Protein AF-A0A7S1RGP0-F1 (afdb_monomer)

Nearest PDB structures (foldseek):
  8abt-assembly2_B  TM=5.634E-01  e=1.293E+00  Novosphingobium aromaticivorans DSM 12444
  8abu-assembly1_A  TM=4.320E-01  e=1.100E+00  Novosphingobium aromaticivorans DSM 12444
  8abu-assembly1_B  TM=4.416E-01  e=1.365E+00  Novosphingobium aromaticivorans DSM 12444
  8abu-assembly1_C  TM=4.425E-01  e=1.694E+00  Novosphingobium aromaticivorans DSM 12444

Mean predicted aligned error: 9.87 Å

pLDDT: mean 79.31, std 18.99, range [28.81, 98.25]

InterPro domains:
  IPR049213 Domain of unknown function DUF6816 [PF20670] (16-195)

Structure (mmCIF, N/CA/C/O backbone):
data_AF-A0A7S1RGP0-F1
#
_entry.id   AF-A0A7S1RGP0-F1
#
loop_
_atom_site.group_PDB
_atom_site.id
_atom_site.type_symbol
_atom_site.label_atom_id
_atom_site.label_alt_id
_atom_site.label_comp_id
_atom_site.label_asym_id
_atom_site.label_entity_id
_atom_site.label_seq_id
_atom_site.pdbx_PDB_ins_code
_atom_site.Cartn_x
_atom_site.Cartn_y
_atom_site.Cartn_z
_atom_site.occupancy
_atom_site.B_iso_or_equiv
_atom_site.auth_seq_id
_atom_site.auth_comp_id
_atom_site.auth_asym_id
_atom_site.auth_atom_id
_atom_site.pdbx_PDB_model_num
ATOM 1 N N . ALA A 1 1 ? 10.368 -20.531 -18.593 1.00 49.81 1 ALA A N 1
ATOM 2 C CA . ALA A 1 1 ? 9.217 -20.336 -17.699 1.00 49.81 1 ALA A CA 1
ATOM 3 C C . ALA A 1 1 ? 8.478 -19.099 -18.173 1.00 49.81 1 ALA A C 1
ATOM 5 O O . ALA A 1 1 ? 9.141 -18.120 -18.509 1.00 49.81 1 ALA A O 1
ATOM 6 N N . SER A 1 2 ? 7.154 -19.159 -18.277 1.00 54.78 2 SER A N 1
ATOM 7 C CA . SER A 1 2 ? 6.337 -17.975 -18.566 1.00 54.78 2 SER A CA 1
ATOM 8 C C . SER A 1 2 ? 6.431 -16.969 -17.414 1.00 54.78 2 SER A C 1
ATOM 10 O O . SER A 1 2 ? 6.719 -17.346 -16.276 1.00 54.78 2 SER A O 1
ATOM 12 N N . VAL A 1 3 ? 6.140 -15.693 -17.678 1.00 51.56 3 VAL A N 1
ATOM 13 C CA . VAL A 1 3 ? 6.055 -14.653 -16.633 1.00 51.56 3 VAL A CA 1
ATOM 14 C C . VAL A 1 3 ? 5.146 -15.113 -15.489 1.00 51.56 3 VAL A C 1
ATOM 16 O O . 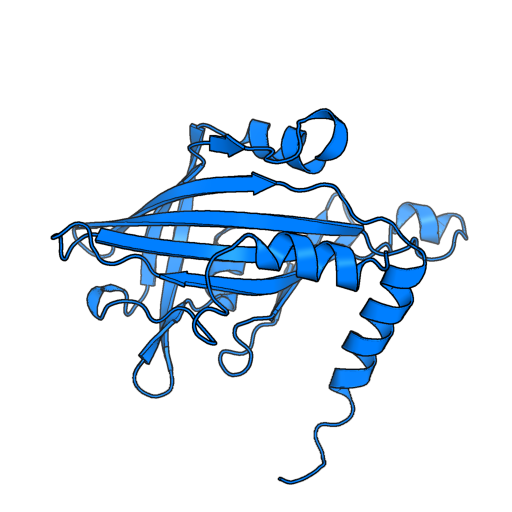VAL A 1 3 ? 5.524 -15.011 -14.323 1.00 51.56 3 VAL A O 1
ATOM 19 N N . ARG A 1 4 ? 4.000 -15.725 -15.818 1.00 52.19 4 ARG A N 1
ATOM 20 C CA . ARG A 1 4 ? 3.048 -16.285 -14.850 1.00 52.19 4 ARG A CA 1
ATOM 21 C C . ARG A 1 4 ? 3.659 -17.377 -13.974 1.00 52.19 4 ARG A C 1
ATOM 23 O O . ARG A 1 4 ? 3.405 -17.372 -12.775 1.00 52.19 4 ARG A O 1
ATOM 30 N N . GLU A 1 5 ? 4.441 -18.288 -14.547 1.00 56.91 5 GLU A N 1
ATOM 31 C CA . GLU A 1 5 ? 5.137 -19.337 -13.790 1.00 56.91 5 GLU A CA 1
ATOM 32 C C . GLU A 1 5 ? 6.178 -18.730 -12.853 1.00 56.91 5 GLU A C 1
ATOM 34 O O . GLU A 1 5 ? 6.170 -19.033 -11.670 1.00 56.91 5 GLU A O 1
ATOM 39 N N . THR A 1 6 ? 6.990 -17.780 -13.325 1.00 59.25 6 THR A N 1
ATOM 40 C CA . THR A 1 6 ? 7.969 -17.091 -12.469 1.00 59.25 6 THR A CA 1
ATOM 41 C C . THR A 1 6 ? 7.295 -16.339 -11.321 1.00 59.25 6 THR A C 1
ATOM 43 O O . THR A 1 6 ? 7.769 -16.381 -10.190 1.00 59.25 6 THR A O 1
ATOM 46 N N . ILE A 1 7 ? 6.162 -15.684 -11.578 1.00 57.06 7 ILE A N 1
ATOM 47 C CA . ILE A 1 7 ? 5.373 -15.008 -10.542 1.00 57.06 7 ILE A CA 1
ATOM 48 C C . ILE A 1 7 ? 4.785 -16.017 -9.560 1.00 57.06 7 ILE A C 1
ATOM 50 O O . ILE A 1 7 ? 4.851 -15.790 -8.355 1.00 57.06 7 ILE A O 1
ATOM 54 N N . ALA A 1 8 ? 4.197 -17.106 -10.055 1.00 61.97 8 ALA A N 1
ATOM 55 C CA . ALA A 1 8 ? 3.622 -18.148 -9.216 1.00 61.97 8 ALA A CA 1
ATOM 56 C C . ALA A 1 8 ? 4.696 -18.802 -8.340 1.00 61.97 8 ALA A C 1
ATOM 58 O O . ALA A 1 8 ? 4.450 -19.000 -7.154 1.00 61.97 8 ALA A O 1
ATOM 59 N N . ASP A 1 9 ? 5.891 -19.038 -8.881 1.00 64.06 9 ASP A N 1
ATOM 60 C CA . ASP A 1 9 ? 7.042 -19.586 -8.167 1.00 64.06 9 ASP A CA 1
ATOM 61 C C . ASP A 1 9 ? 7.554 -18.609 -7.098 1.00 64.06 9 ASP A C 1
ATOM 63 O O . ASP A 1 9 ? 7.718 -18.995 -5.939 1.00 64.06 9 ASP A O 1
ATOM 67 N N . LEU A 1 10 ? 7.721 -17.323 -7.427 1.00 61.34 10 LEU A N 1
ATOM 68 C CA . LEU A 1 10 ? 8.103 -16.287 -6.455 1.00 61.34 10 LEU A CA 1
ATOM 69 C C . LEU A 1 10 ? 7.064 -16.140 -5.344 1.00 61.34 10 LEU A C 1
ATOM 71 O O . LEU A 1 10 ? 7.401 -16.084 -4.161 1.00 61.34 10 LEU A O 1
ATOM 75 N N . ALA A 1 11 ? 5.788 -16.128 -5.720 1.00 58.69 11 ALA A N 1
ATOM 76 C CA . ALA A 1 11 ? 4.693 -16.088 -4.775 1.00 58.69 11 ALA A CA 1
ATOM 77 C C . ALA A 1 11 ? 4.668 -17.371 -3.930 1.00 58.69 11 ALA A C 1
ATOM 79 O O . ALA A 1 11 ? 4.387 -17.292 -2.738 1.00 58.69 11 ALA A O 1
ATOM 80 N N . SER A 1 12 ? 4.981 -18.548 -4.485 1.00 58.78 12 SER A N 1
ATOM 81 C CA . SER A 1 12 ? 4.969 -19.839 -3.776 1.00 58.78 12 SER A CA 1
ATOM 82 C C . SER A 1 12 ? 5.917 -19.873 -2.573 1.00 58.78 12 SER A C 1
ATOM 84 O O . SER A 1 12 ? 5.593 -20.511 -1.573 1.00 58.78 12 SER A O 1
ATOM 86 N N . ALA A 1 13 ? 7.012 -19.104 -2.621 1.00 58.28 13 ALA A N 1
ATOM 87 C CA . ALA A 1 13 ? 7.951 -18.944 -1.512 1.00 58.28 13 ALA A CA 1
ATOM 88 C C . ALA A 1 13 ? 7.360 -18.179 -0.309 1.00 58.28 13 ALA A C 1
ATOM 90 O O . ALA A 1 13 ? 7.930 -18.205 0.782 1.00 58.28 13 ALA A O 1
ATOM 91 N N . ILE A 1 14 ? 6.214 -17.511 -0.478 1.00 55.31 14 ILE A N 1
ATOM 92 C CA . ILE A 1 14 ? 5.471 -16.855 0.602 1.00 55.31 14 ILE A CA 1
ATOM 93 C C . ILE A 1 14 ? 4.476 -17.869 1.184 1.00 55.31 14 ILE A C 1
ATOM 95 O O . ILE A 1 14 ? 3.592 -18.327 0.446 1.00 55.31 14 ILE A O 1
ATOM 99 N N . PRO A 1 15 ? 4.585 -18.220 2.482 1.00 51.09 15 PRO A N 1
ATOM 100 C CA . PRO A 1 15 ? 3.714 -19.210 3.108 1.00 51.09 15 PRO A CA 1
ATOM 101 C C . PRO A 1 15 ? 2.226 -18.857 2.969 1.00 51.09 15 PRO A C 1
ATOM 103 O O . PRO A 1 15 ? 1.799 -17.771 3.356 1.00 51.09 15 PRO A O 1
ATOM 106 N N . GLY A 1 16 ? 1.435 -19.808 2.461 1.00 48.00 16 GLY A N 1
ATOM 107 C CA . GLY A 1 16 ? -0.023 -19.709 2.338 1.00 48.00 16 GLY A CA 1
ATOM 108 C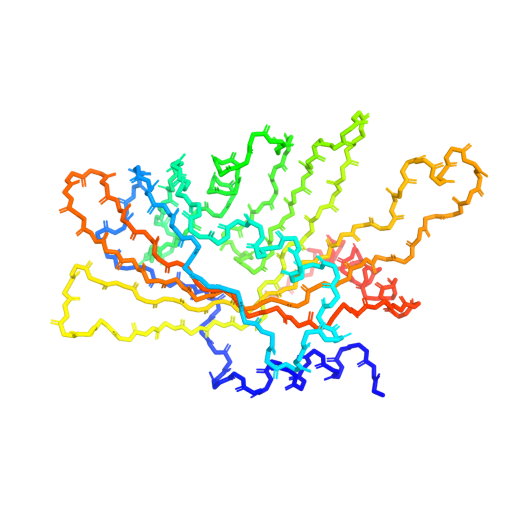 C . GLY A 1 16 ? -0.533 -18.993 1.076 1.00 48.00 16 GLY A C 1
ATOM 109 O O . GLY A 1 16 ? 0.210 -18.336 0.345 1.00 48.00 16 GLY A O 1
ATOM 110 N N . TYR A 1 17 ? -1.835 -19.149 0.815 1.00 54.66 17 TYR A N 1
ATOM 111 C CA . TYR A 1 17 ? -2.583 -18.363 -0.182 1.00 54.66 17 TYR A CA 1
ATOM 112 C C . TYR A 1 17 ? -3.144 -17.055 0.400 1.00 54.66 17 TYR A C 1
ATOM 114 O O . TYR A 1 17 ? -3.652 -16.226 -0.347 1.00 54.66 17 TYR A O 1
ATOM 122 N N . GLY A 1 18 ? -3.001 -16.846 1.714 1.00 61.31 18 GLY A N 1
ATOM 123 C CA . GLY A 1 18 ? -3.539 -15.681 2.410 1.00 61.31 18 GLY A CA 1
ATOM 124 C C . GLY A 1 18 ? -5.070 -15.594 2.380 1.00 61.31 18 GLY A C 1
ATOM 125 O O . GLY A 1 18 ? -5.735 -16.353 1.676 1.00 61.31 18 GLY A O 1
ATOM 126 N N . PRO A 1 19 ? -5.666 -14.686 3.162 1.00 70.19 19 PRO A N 1
ATOM 127 C CA . PRO A 1 19 ? -7.067 -14.313 2.989 1.00 70.19 19 PRO A CA 1
ATOM 128 C C . PRO A 1 19 ? -7.284 -13.530 1.678 1.00 70.19 19 PRO A C 1
ATOM 130 O O . PRO A 1 19 ? -6.352 -12.931 1.133 1.00 70.19 19 PRO A O 1
ATOM 133 N N . SER A 1 20 ? -8.533 -13.490 1.196 1.00 82.38 20 SER A N 1
ATOM 134 C CA . SER A 1 20 ? -8.925 -12.717 0.003 1.00 82.38 20 SER A CA 1
ATOM 135 C C . SER A 1 20 ? -8.716 -11.207 0.166 1.00 82.38 20 SER A C 1
ATOM 137 O O . SER A 1 20 ? -8.541 -10.511 -0.829 1.00 82.38 20 SER A O 1
ATOM 139 N N . ASP A 1 21 ? -8.701 -10.716 1.409 1.00 89.88 21 ASP A N 1
ATOM 140 C CA . ASP A 1 21 ? -8.334 -9.352 1.788 1.00 89.88 21 ASP A CA 1
ATOM 141 C C . ASP A 1 21 ? -7.692 -9.319 3.188 1.00 89.88 21 ASP A C 1
ATOM 143 O O . ASP A 1 21 ? -7.759 -10.289 3.946 1.00 89.88 21 ASP A O 1
ATOM 147 N N . VAL A 1 22 ? -7.081 -8.194 3.547 1.00 91.25 22 VAL A N 1
ATOM 148 C CA . VAL A 1 22 ? -6.625 -7.879 4.898 1.00 91.25 22 VAL A CA 1
ATOM 149 C C . VAL A 1 22 ? -7.812 -7.376 5.713 1.00 91.25 22 VAL A C 1
ATOM 151 O O . VAL A 1 22 ? -8.402 -6.344 5.401 1.00 91.25 22 VAL A O 1
ATOM 154 N N . PHE A 1 23 ? -8.132 -8.087 6.792 1.00 92.94 23 PHE A N 1
ATOM 155 C CA . PHE A 1 23 ? -9.115 -7.632 7.770 1.00 92.94 23 PHE A CA 1
ATOM 156 C C . PHE A 1 23 ? -8.399 -6.997 8.955 1.00 92.94 23 PHE A C 1
ATOM 158 O O . PHE A 1 23 ? -7.622 -7.660 9.648 1.00 92.94 23 PHE A O 1
ATOM 165 N N . TYR A 1 24 ? -8.656 -5.712 9.163 1.00 93.44 24 TYR A N 1
ATOM 166 C CA . TYR A 1 24 ? -8.021 -4.911 10.197 1.00 93.44 24 TYR A CA 1
ATOM 167 C C . TYR A 1 24 ? -8.807 -4.993 11.519 1.00 93.44 24 TYR A C 1
ATOM 169 O O . TYR A 1 24 ? -10.020 -5.223 11.506 1.00 93.44 24 TYR A O 1
ATOM 177 N N . PRO A 1 25 ? -8.134 -4.821 12.672 1.00 92.69 25 PRO A N 1
ATOM 178 C CA . PRO A 1 25 ? -8.782 -4.682 13.973 1.00 92.69 25 PRO A CA 1
ATOM 179 C C . PRO A 1 25 ? -9.800 -3.538 14.035 1.00 92.69 25 PRO A C 1
ATOM 181 O O . PRO A 1 25 ? -9.686 -2.563 13.296 1.00 92.69 25 PRO A O 1
ATOM 184 N N . GLU A 1 26 ? -10.728 -3.616 14.995 1.00 93.38 26 GLU A N 1
ATOM 185 C CA . GLU A 1 26 ? -11.788 -2.613 15.198 1.00 93.38 26 GLU A CA 1
ATOM 186 C C . GLU A 1 26 ? -11.264 -1.183 15.306 1.00 93.38 26 GLU A C 1
ATOM 188 O O . GLU A 1 26 ? -11.809 -0.255 14.712 1.00 93.38 26 GLU A O 1
ATOM 193 N N . TRP A 1 27 ? -10.140 -1.024 16.001 1.00 92.25 27 TRP A N 1
ATOM 194 C CA . TRP A 1 27 ? -9.535 0.277 16.219 1.00 92.25 27 TRP A CA 1
ATOM 195 C C . TRP A 1 27 ? -9.030 0.945 14.943 1.00 92.25 27 TRP A C 1
ATOM 197 O O . TRP A 1 27 ? -8.756 2.127 15.004 1.00 92.25 27 TRP A O 1
ATOM 207 N N . PHE A 1 28 ? -8.907 0.260 13.802 1.00 95.81 28 PHE A N 1
ATOM 208 C CA . PHE A 1 28 ? -8.559 0.929 12.545 1.00 95.81 28 PHE A CA 1
ATOM 209 C C . PHE A 1 28 ? -9.724 1.701 11.930 1.00 95.81 28 PHE A C 1
ATOM 211 O O . PHE A 1 28 ? -9.474 2.555 11.085 1.00 95.81 28 PHE A O 1
ATOM 218 N N . LEU A 1 29 ? -10.977 1.426 12.305 1.00 97.12 29 LEU A N 1
ATOM 219 C CA . LEU A 1 29 ? -12.138 2.040 11.660 1.00 97.12 29 LEU A CA 1
ATOM 220 C C . LEU A 1 29 ? -12.057 3.577 11.694 1.00 97.12 29 LEU A C 1
ATOM 222 O O . LEU A 1 29 ? -11.859 4.178 12.748 1.00 97.12 29 LEU A O 1
ATOM 226 N N . GLY A 1 30 ? -12.242 4.211 10.535 1.00 97.38 30 GLY A N 1
ATOM 227 C CA . GLY A 1 30 ? -12.209 5.665 10.382 1.00 97.38 30 GLY A CA 1
ATOM 228 C C . GLY A 1 30 ? -10.989 6.176 9.616 1.00 97.38 30 GLY A C 1
ATOM 229 O O . GLY A 1 30 ? -10.330 5.438 8.884 1.00 97.38 30 GLY A O 1
ATOM 230 N N . THR A 1 31 ? -10.724 7.476 9.752 1.00 98.12 31 THR A N 1
ATOM 231 C CA . THR A 1 31 ? -9.618 8.169 9.078 1.00 98.12 31 THR A CA 1
ATOM 232 C C . THR A 1 31 ? -8.539 8.541 10.087 1.00 98.12 31 THR A C 1
ATOM 234 O O . THR A 1 31 ? -8.834 9.092 11.145 1.00 98.12 31 THR A O 1
ATOM 237 N N . TRP A 1 32 ? -7.293 8.280 9.716 1.00 97.69 32 TRP A N 1
ATOM 238 C CA . TRP A 1 32 ? -6.109 8.378 10.550 1.00 97.69 32 TRP A CA 1
ATOM 239 C C . TRP A 1 32 ? -5.061 9.276 9.913 1.00 97.69 32 TRP A C 1
ATOM 241 O O . TRP A 1 32 ? -4.814 9.205 8.710 1.00 97.69 32 TRP A O 1
ATOM 251 N N . GLU A 1 33 ? -4.384 10.061 10.738 1.00 97.44 33 GLU A N 1
ATOM 252 C CA . GLU A 1 33 ? -3.111 10.686 10.412 1.00 97.44 33 GLU A CA 1
ATOM 253 C C . GLU A 1 33 ? -2.012 9.623 10.522 1.00 97.44 33 GLU A C 1
ATOM 255 O O . GLU A 1 33 ? -1.567 9.256 11.615 1.00 97.44 33 GLU A O 1
ATOM 260 N N . ALA A 1 34 ? -1.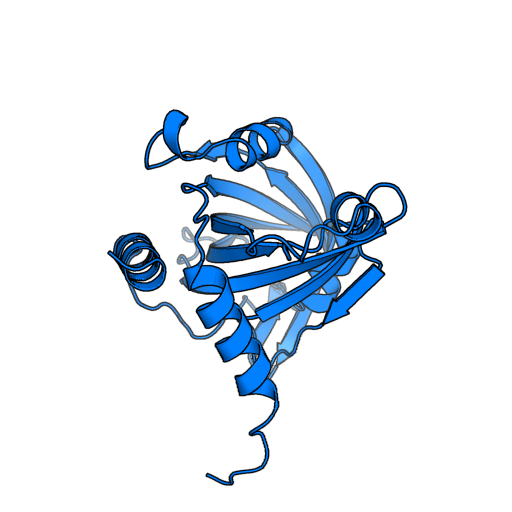587 9.092 9.379 1.00 97.19 34 ALA A N 1
ATOM 261 C CA . ALA A 1 34 ? -0.542 8.088 9.314 1.00 97.19 34 ALA A CA 1
ATOM 262 C C . ALA A 1 34 ? 0.833 8.750 9.207 1.00 97.19 34 ALA A C 1
ATOM 264 O O . ALA A 1 34 ? 1.059 9.632 8.379 1.00 97.19 34 ALA A O 1
ATOM 265 N N . THR A 1 35 ? 1.772 8.287 10.029 1.00 97.38 35 THR A N 1
ATOM 266 C CA . THR A 1 35 ? 3.208 8.526 9.841 1.00 97.38 35 THR A CA 1
ATOM 267 C C . THR A 1 35 ? 3.848 7.219 9.389 1.00 97.38 35 THR A C 1
ATOM 269 O O . THR A 1 35 ? 3.828 6.247 10.142 1.00 97.38 35 THR A O 1
ATOM 272 N N . SER A 1 36 ? 4.385 7.180 8.171 1.00 96.56 36 SER A N 1
ATOM 273 C CA . SER A 1 36 ? 4.946 5.974 7.558 1.00 96.56 36 SER A CA 1
ATOM 274 C C . SER A 1 36 ? 6.436 6.138 7.304 1.00 96.56 36 SER A C 1
ATOM 276 O O . SER A 1 36 ? 6.844 7.117 6.689 1.00 96.56 36 SER A O 1
ATOM 278 N N . GLU A 1 37 ? 7.238 5.174 7.735 1.00 97.12 37 GLU A N 1
ATOM 279 C CA . GLU A 1 37 ? 8.678 5.139 7.485 1.00 97.12 37 GLU A CA 1
ATOM 280 C C . GLU A 1 37 ? 9.037 3.907 6.656 1.00 97.12 37 GLU A C 1
ATOM 282 O O . GLU A 1 37 ? 8.711 2.777 7.033 1.00 97.12 37 GLU A O 1
ATOM 287 N N . LEU A 1 38 ? 9.755 4.108 5.549 1.00 96.94 38 LEU A N 1
ATOM 288 C CA . LEU A 1 38 ? 10.395 3.008 4.833 1.00 96.94 38 LEU A CA 1
ATOM 289 C C . LEU A 1 38 ? 11.721 2.666 5.520 1.00 96.94 38 LEU A C 1
ATOM 291 O O . LEU A 1 38 ? 12.736 3.321 5.305 1.00 96.94 38 LEU A O 1
ATOM 295 N N . SER A 1 39 ? 11.715 1.617 6.334 1.00 96.25 39 SER A N 1
ATOM 296 C CA . SER A 1 39 ? 12.873 1.200 7.134 1.00 96.25 39 SER A CA 1
ATOM 297 C C . SER A 1 39 ? 13.958 0.492 6.326 1.00 96.25 39 SER A C 1
ATOM 299 O O . SER A 1 39 ? 15.142 0.613 6.632 1.00 96.25 39 SER A O 1
ATOM 301 N N . ALA A 1 40 ? 13.567 -0.267 5.300 1.00 95.06 40 ALA A N 1
ATOM 302 C CA . ALA A 1 40 ? 14.494 -1.058 4.506 1.00 95.06 40 ALA A CA 1
ATOM 303 C C . ALA A 1 40 ? 13.909 -1.447 3.145 1.00 95.06 40 ALA A C 1
ATOM 305 O O . ALA A 1 40 ? 12.698 -1.627 2.984 1.00 95.06 40 ALA A O 1
ATOM 306 N N . VAL A 1 41 ? 14.813 -1.633 2.185 1.00 95.94 41 VAL A N 1
ATOM 307 C CA . VAL A 1 41 ? 14.545 -2.256 0.889 1.00 95.94 41 VAL A CA 1
ATOM 308 C C . VAL A 1 41 ? 15.514 -3.419 0.731 1.00 95.94 41 VAL A C 1
ATOM 310 O O . VAL A 1 41 ? 16.730 -3.228 0.737 1.00 95.94 41 VAL A O 1
ATOM 313 N N . GLU A 1 42 ? 14.966 -4.614 0.589 1.00 93.56 42 GLU A N 1
ATOM 314 C CA . GLU A 1 42 ? 15.691 -5.859 0.385 1.00 93.56 42 GLU A CA 1
ATOM 315 C C . GLU A 1 42 ? 15.505 -6.340 -1.057 1.00 93.56 42 GLU A C 1
ATOM 317 O O . GLU A 1 42 ? 14.484 -6.088 -1.701 1.00 93.56 42 GLU A O 1
ATOM 322 N N . THR A 1 43 ? 16.501 -7.054 -1.570 1.00 91.25 43 THR A N 1
ATOM 323 C CA . THR A 1 43 ? 16.476 -7.678 -2.896 1.00 91.25 43 THR A CA 1
ATOM 324 C C . THR A 1 43 ? 16.753 -9.170 -2.719 1.00 91.25 43 THR A C 1
ATOM 326 O O . THR A 1 43 ? 17.902 -9.604 -2.795 1.00 91.25 43 THR A O 1
ATOM 329 N N . PRO A 1 44 ? 15.726 -9.999 -2.445 1.00 85.56 44 PRO A N 1
ATOM 330 C CA . PRO A 1 44 ? 15.937 -11.406 -2.083 1.00 85.56 44 PRO A CA 1
ATOM 331 C C . PRO A 1 44 ? 16.706 -12.225 -3.129 1.00 85.56 44 PRO A C 1
ATOM 333 O O . PRO A 1 44 ? 17.351 -13.212 -2.791 1.00 85.56 44 PRO A O 1
ATOM 336 N N . GLN A 1 45 ? 16.655 -11.812 -4.398 1.00 80.06 45 GLN A N 1
ATOM 337 C CA . GLN A 1 45 ? 17.370 -12.448 -5.511 1.00 80.06 45 GLN A CA 1
ATOM 338 C C . GLN A 1 45 ? 18.655 -11.704 -5.920 1.00 80.06 45 GLN A C 1
ATOM 340 O O . GLN A 1 45 ? 19.279 -12.052 -6.919 1.00 80.06 45 GLN A O 1
ATOM 345 N N . GLY A 1 46 ? 19.066 -10.694 -5.149 1.00 80.69 46 GLY A N 1
ATOM 346 C CA . GLY A 1 46 ? 20.266 -9.896 -5.376 1.00 80.69 46 GLY A CA 1
ATOM 347 C C . GLY A 1 46 ? 20.031 -8.603 -6.163 1.00 80.69 46 GLY A C 1
ATOM 348 O O . GLY A 1 46 ? 19.153 -8.498 -7.023 1.00 80.69 46 GLY A O 1
ATOM 349 N N . ASP A 1 47 ? 20.870 -7.604 -5.879 1.00 78.44 47 ASP A N 1
ATOM 350 C CA . ASP A 1 47 ? 20.766 -6.250 -6.443 1.00 78.44 47 ASP A CA 1
ATOM 351 C C . ASP A 1 47 ? 20.965 -6.196 -7.963 1.00 78.44 47 ASP A C 1
ATOM 353 O O . ASP A 1 47 ? 20.361 -5.359 -8.633 1.00 78.44 47 ASP A O 1
ATOM 357 N N . SER A 1 48 ? 21.762 -7.111 -8.526 1.00 76.81 48 SER A N 1
ATOM 358 C CA . SER A 1 48 ? 21.996 -7.186 -9.973 1.00 76.81 48 SER A CA 1
ATOM 359 C C . SER A 1 48 ? 20.732 -7.522 -10.768 1.00 76.81 48 SER A C 1
ATOM 361 O O . SER A 1 48 ? 20.644 -7.153 -11.937 1.00 76.81 48 SER A O 1
ATOM 363 N N . LEU A 1 49 ? 19.754 -8.192 -10.147 1.00 74.81 49 LEU A N 1
ATOM 364 C CA . LEU A 1 49 ? 18.518 -8.615 -10.805 1.00 74.81 49 LEU A CA 1
ATOM 365 C C . LEU A 1 49 ? 17.335 -7.682 -10.513 1.00 74.81 49 LEU A C 1
ATOM 367 O O . LEU A 1 49 ? 16.473 -7.512 -11.371 1.00 74.81 49 LEU A O 1
ATOM 371 N N . ALA A 1 50 ? 17.286 -7.042 -9.341 1.00 72.38 50 ALA A N 1
ATOM 372 C CA . ALA A 1 50 ? 16.171 -6.169 -8.956 1.00 72.38 50 ALA A CA 1
ATOM 373 C C . ALA A 1 50 ? 16.090 -4.864 -9.784 1.00 72.38 50 ALA A C 1
ATOM 375 O O . ALA A 1 50 ? 15.025 -4.256 -9.924 1.00 72.38 50 ALA A O 1
ATOM 376 N N . GLY A 1 51 ? 17.211 -4.447 -10.381 1.00 77.81 51 GLY A N 1
ATOM 377 C CA . GLY A 1 51 ? 17.267 -3.342 -11.336 1.00 77.81 51 GLY A CA 1
ATOM 378 C C . GLY A 1 51 ? 16.911 -1.973 -10.742 1.00 77.81 51 GLY A C 1
ATOM 379 O O . GLY A 1 51 ? 17.002 -1.730 -9.539 1.00 77.81 51 GLY A O 1
ATOM 380 N N . GLU A 1 52 ? 16.506 -1.043 -11.610 1.00 81.56 52 GLU A N 1
ATOM 381 C CA . GLU A 1 52 ? 16.308 0.371 -11.250 1.00 81.56 52 GLU A CA 1
ATOM 382 C C . GLU A 1 52 ? 15.201 0.601 -10.202 1.00 81.56 52 GLU A C 1
ATOM 384 O O . GLU A 1 52 ? 15.256 1.566 -9.444 1.00 81.56 52 GLU A O 1
ATOM 389 N N . ALA A 1 53 ? 14.206 -0.290 -10.126 1.00 79.25 53 ALA A N 1
ATOM 390 C CA . ALA A 1 53 ? 13.107 -0.173 -9.167 1.00 79.25 53 ALA A CA 1
ATOM 391 C C . ALA A 1 53 ? 13.614 -0.247 -7.718 1.00 79.25 53 ALA A C 1
ATOM 393 O O . ALA A 1 53 ? 13.284 0.615 -6.905 1.00 79.25 53 ALA A O 1
ATOM 394 N N . ALA A 1 54 ? 14.492 -1.210 -7.415 1.00 84.06 54 ALA A N 1
ATOM 395 C CA . ALA A 1 54 ? 15.101 -1.331 -6.093 1.00 84.06 54 ALA A CA 1
ATOM 396 C C . ALA A 1 54 ? 16.015 -0.142 -5.768 1.00 84.06 54 ALA A C 1
ATOM 398 O O . ALA A 1 54 ? 15.992 0.367 -4.648 1.00 84.06 54 ALA A O 1
ATOM 399 N N . VAL A 1 55 ? 16.785 0.344 -6.749 1.00 85.12 55 VAL A N 1
ATOM 400 C CA . VAL A 1 55 ? 17.637 1.535 -6.585 1.00 85.12 55 VAL A CA 1
ATOM 401 C C . VAL A 1 55 ? 16.794 2.767 -6.260 1.00 85.12 55 VAL A C 1
ATOM 403 O O . VAL A 1 55 ? 17.142 3.531 -5.362 1.00 85.12 55 VAL A O 1
ATOM 406 N N . ASN A 1 56 ? 15.679 2.961 -6.964 1.00 85.69 56 ASN A N 1
ATOM 407 C CA . ASN A 1 56 ? 14.787 4.089 -6.730 1.00 85.69 56 ASN A CA 1
ATOM 408 C C . ASN A 1 56 ? 14.077 3.980 -5.375 1.00 85.69 56 ASN A C 1
ATOM 410 O O . ASN A 1 56 ? 14.069 4.963 -4.641 1.00 85.69 56 ASN A O 1
ATOM 414 N N . ALA A 1 57 ? 13.587 2.798 -4.989 1.00 87.25 57 ALA A N 1
ATOM 415 C CA . ALA A 1 57 ? 12.981 2.580 -3.674 1.00 87.25 57 ALA A CA 1
ATOM 416 C C . ALA A 1 57 ? 13.969 2.844 -2.522 1.00 87.25 57 ALA A C 1
ATOM 418 O O . ALA A 1 57 ? 13.604 3.444 -1.513 1.00 87.25 57 ALA A O 1
ATOM 419 N N . ARG A 1 58 ? 15.247 2.462 -2.677 1.00 92.19 58 ARG A N 1
ATOM 420 C CA . ARG A 1 58 ? 16.294 2.702 -1.665 1.00 92.19 58 ARG A CA 1
ATOM 421 C C . ARG A 1 58 ? 16.539 4.185 -1.381 1.00 92.19 58 ARG A C 1
ATOM 423 O O . ARG A 1 58 ? 16.941 4.509 -0.269 1.00 92.19 58 ARG A O 1
ATOM 430 N N . LYS A 1 59 ? 16.273 5.085 -2.337 1.00 91.62 59 LYS A N 1
ATOM 431 C CA . LYS A 1 59 ? 16.383 6.542 -2.120 1.00 91.62 59 LYS A CA 1
ATOM 432 C C . LYS A 1 59 ? 15.397 7.052 -1.067 1.00 91.62 59 LYS A C 1
ATOM 434 O O . LYS A 1 59 ? 15.640 8.104 -0.490 1.00 91.62 59 LYS A O 1
ATOM 439 N N . SER A 1 60 ? 14.321 6.306 -0.822 1.00 91.25 60 SER A N 1
ATOM 440 C CA . SER A 1 60 ? 13.291 6.638 0.161 1.00 91.25 60 SER A CA 1
ATOM 441 C C . SER A 1 60 ? 13.503 5.965 1.519 1.00 91.25 60 SER A C 1
ATOM 443 O O . SER A 1 60 ? 12.710 6.186 2.429 1.00 91.25 60 SER A O 1
ATOM 445 N N . VAL A 1 61 ? 14.551 5.150 1.694 1.00 95.31 61 VAL A N 1
ATOM 446 C CA . VAL A 1 61 ? 14.836 4.519 2.993 1.00 95.31 61 VAL A CA 1
ATOM 447 C C . VAL A 1 61 ? 15.183 5.590 4.029 1.00 95.31 61 VAL A C 1
ATOM 449 O O . VAL A 1 61 ? 16.016 6.460 3.781 1.00 95.31 61 VAL A O 1
ATOM 452 N N . GLY A 1 62 ? 14.528 5.525 5.189 1.00 92.12 62 GLY A N 1
ATOM 453 C CA . GLY A 1 62 ? 14.621 6.516 6.262 1.00 92.12 62 GLY A CA 1
ATOM 454 C C . GLY A 1 62 ? 13.790 7.782 6.030 1.00 92.12 62 GLY A C 1
ATOM 455 O O . GLY A 1 62 ? 13.756 8.649 6.903 1.00 92.12 62 GLY A O 1
ATOM 456 N N . MET A 1 63 ? 13.103 7.914 4.887 1.00 93.06 63 MET A N 1
ATOM 457 C CA . MET A 1 63 ? 12.128 8.987 4.698 1.00 93.06 63 MET A CA 1
ATOM 458 C C . MET A 1 63 ? 10.858 8.691 5.496 1.00 93.06 63 MET A C 1
ATOM 460 O O . MET A 1 63 ? 10.358 7.564 5.511 1.00 93.06 63 MET A O 1
ATOM 464 N N . ILE A 1 64 ? 10.336 9.736 6.136 1.00 94.12 64 ILE A N 1
ATOM 465 C CA . ILE A 1 64 ? 9.088 9.698 6.893 1.00 94.12 64 ILE A CA 1
ATOM 466 C C . ILE A 1 64 ? 8.030 10.466 6.109 1.00 94.12 64 ILE A C 1
ATOM 468 O O . ILE A 1 64 ? 8.136 11.680 5.934 1.00 94.12 64 ILE A O 1
ATOM 472 N N . GLU A 1 65 ? 6.989 9.758 5.696 1.00 94.06 65 GLU A N 1
ATOM 473 C CA . GLU A 1 65 ? 5.841 10.305 4.984 1.00 94.06 65 GLU A CA 1
ATOM 474 C C . GLU A 1 65 ? 4.659 10.496 5.934 1.00 94.06 65 GLU A C 1
ATOM 476 O O . GLU A 1 65 ? 4.421 9.690 6.838 1.00 94.06 65 GLU A O 1
ATOM 481 N N . ARG A 1 66 ? 3.895 11.570 5.721 1.00 95.25 66 ARG A N 1
ATOM 482 C CA . ARG A 1 66 ? 2.685 11.880 6.494 1.00 95.25 66 ARG A CA 1
ATOM 483 C C . ARG A 1 66 ? 1.506 12.059 5.555 1.00 95.25 66 ARG A C 1
ATOM 485 O O . ARG A 1 66 ? 1.531 12.939 4.698 1.00 95.25 66 ARG A O 1
ATOM 492 N N . TYR A 1 67 ? 0.480 11.242 5.733 1.00 96.50 67 TYR A N 1
ATOM 493 C CA . TYR A 1 67 ? -0.705 11.234 4.880 1.00 96.50 67 TYR A CA 1
ATOM 494 C C . TYR A 1 67 ? -1.906 10.669 5.633 1.00 96.50 67 TYR A C 1
ATOM 496 O O . TYR A 1 67 ? -1.764 10.102 6.717 1.00 96.50 67 TYR A O 1
ATOM 504 N N . LEU A 1 68 ? -3.101 10.845 5.073 1.00 97.31 68 LEU A N 1
ATOM 505 C CA . LEU A 1 68 ? -4.304 10.272 5.650 1.00 97.31 68 LEU A CA 1
ATOM 506 C C . LEU A 1 68 ? -4.464 8.825 5.188 1.00 97.31 68 LEU A C 1
ATOM 508 O O . LEU A 1 68 ? -4.320 8.513 4.008 1.00 97.31 68 LEU A O 1
ATOM 512 N N . GLN A 1 69 ? -4.816 7.950 6.121 1.00 97.94 69 GLN A N 1
ATOM 513 C CA . GLN A 1 69 ? -5.281 6.604 5.818 1.00 97.94 69 GLN A CA 1
ATOM 514 C C . GLN A 1 69 ? -6.712 6.439 6.311 1.00 97.94 69 GLN A C 1
ATOM 516 O O . GLN A 1 69 ? -7.029 6.808 7.434 1.00 97.94 69 GLN A O 1
ATOM 521 N N . ARG A 1 70 ? -7.579 5.867 5.489 1.00 98.06 70 ARG A N 1
ATOM 522 C CA . ARG A 1 70 ? -8.960 5.544 5.799 1.00 98.06 70 ARG A CA 1
ATOM 523 C C . ARG A 1 70 ? -9.163 4.036 5.765 1.00 98.06 70 ARG A C 1
ATOM 525 O O . ARG A 1 70 ? -8.664 3.327 4.888 1.00 98.06 70 ARG A O 1
ATOM 532 N N . TYR A 1 71 ? -9.939 3.572 6.729 1.00 98.06 71 TYR A N 1
ATOM 533 C CA . TYR A 1 71 ? -10.401 2.203 6.838 1.00 98.06 71 TYR A CA 1
ATOM 534 C C . TYR A 1 71 ? -11.909 2.231 7.042 1.00 98.06 71 TYR A C 1
ATOM 536 O O . TYR A 1 71 ? -12.433 3.039 7.815 1.00 98.06 71 TYR A O 1
ATOM 544 N N . ILE A 1 72 ? -12.605 1.368 6.317 1.00 98.25 72 ILE A N 1
ATOM 545 C CA . ILE A 1 72 ? -14.063 1.356 6.233 1.00 98.25 72 ILE A CA 1
ATOM 546 C C . ILE A 1 72 ? -14.598 -0.007 6.639 1.00 98.25 72 ILE A C 1
ATOM 548 O O . ILE A 1 72 ? -13.920 -1.026 6.494 1.00 98.25 72 ILE A O 1
ATOM 552 N N . GLU A 1 73 ? -15.834 -0.025 7.121 1.00 98.12 73 GLU A N 1
ATOM 553 C CA . GLU A 1 73 ? -16.566 -1.271 7.265 1.00 98.12 73 GLU A CA 1
ATOM 554 C C . GLU A 1 73 ? -17.094 -1.720 5.898 1.00 98.12 73 GLU A C 1
ATOM 556 O O . GLU A 1 73 ? -17.763 -0.971 5.185 1.00 98.12 73 GLU A O 1
ATOM 561 N N . TYR A 1 74 ? -16.816 -2.967 5.543 1.00 97.06 74 TYR A N 1
ATOM 562 C CA . TYR A 1 74 ? -17.351 -3.638 4.374 1.00 97.06 74 TYR A CA 1
ATOM 563 C C . TYR A 1 74 ? -17.773 -5.054 4.760 1.00 97.06 74 TYR A C 1
ATOM 565 O O . TYR A 1 74 ? -16.959 -5.861 5.211 1.00 97.06 74 TYR A O 1
ATOM 573 N N . ARG A 1 75 ? -19.066 -5.362 4.600 1.00 95.25 75 ARG A N 1
ATOM 574 C CA . ARG A 1 75 ? -19.655 -6.677 4.930 1.00 95.25 75 ARG A CA 1
ATOM 575 C C . ARG A 1 75 ? -19.308 -7.155 6.356 1.00 95.25 75 ARG A C 1
ATOM 577 O O . ARG A 1 75 ? -18.966 -8.320 6.557 1.00 95.25 75 ARG A O 1
ATOM 584 N N . GLY A 1 76 ? -19.375 -6.253 7.341 1.00 95.75 76 GLY A N 1
ATOM 585 C CA . GLY A 1 76 ? -19.102 -6.554 8.753 1.00 95.75 76 GLY A CA 1
ATOM 586 C C . GLY A 1 76 ? -17.622 -6.778 9.087 1.00 95.75 76 GLY A C 1
ATOM 587 O O . GLY A 1 76 ? -17.301 -7.396 10.102 1.00 95.75 76 GLY A O 1
ATOM 588 N N . ARG A 1 77 ? -16.704 -6.344 8.217 1.00 95.88 77 ARG A N 1
ATOM 589 C CA . ARG A 1 77 ? -15.250 -6.419 8.413 1.00 95.88 77 ARG A CA 1
ATOM 590 C C . ARG A 1 77 ? -14.621 -5.070 8.116 1.00 95.88 77 ARG A C 1
ATOM 592 O O . ARG A 1 77 ? -15.121 -4.341 7.270 1.00 95.88 77 ARG A O 1
ATOM 599 N N . ILE A 1 78 ? -13.510 -4.752 8.772 1.00 96.62 78 ILE A N 1
ATOM 600 C CA . ILE A 1 78 ? -12.782 -3.510 8.501 1.00 96.62 78 ILE A CA 1
ATOM 601 C C . ILE A 1 78 ? -11.703 -3.788 7.471 1.00 96.62 78 ILE A C 1
ATOM 603 O O . ILE A 1 78 ? -10.872 -4.681 7.652 1.00 96.62 78 ILE A O 1
ATOM 607 N N . VAL A 1 79 ? -11.727 -3.014 6.395 1.00 96.75 79 VAL A N 1
ATOM 608 C CA . VAL A 1 79 ? -10.791 -3.100 5.274 1.00 96.75 79 VAL A CA 1
ATOM 609 C C . VAL A 1 79 ? -10.160 -1.736 5.024 1.00 96.75 79 VAL A C 1
ATOM 611 O O . VAL A 1 79 ? -10.730 -0.697 5.364 1.00 96.75 79 VAL A O 1
ATOM 614 N N . ALA A 1 80 ? -8.971 -1.730 4.429 1.00 97.19 80 ALA A N 1
ATOM 615 C CA . ALA A 1 80 ? -8.347 -0.494 3.979 1.00 97.19 80 ALA A CA 1
ATOM 616 C C . ALA A 1 80 ? -9.133 0.082 2.795 1.00 97.19 80 ALA A C 1
ATOM 618 O O . ALA A 1 80 ? -9.381 -0.620 1.815 1.00 97.19 80 ALA A O 1
ATOM 619 N N . ASP A 1 81 ? -9.461 1.371 2.852 1.00 97.88 81 ASP A N 1
ATOM 620 C CA . ASP A 1 81 ? -9.952 2.105 1.690 1.00 97.88 81 ASP A CA 1
ATOM 621 C C . ASP A 1 81 ? -8.762 2.434 0.786 1.00 97.88 81 ASP A C 1
ATOM 623 O O . ASP A 1 81 ? -8.128 3.486 0.895 1.00 97.88 81 ASP A O 1
ATOM 627 N N . ARG A 1 82 ? -8.386 1.474 -0.062 1.00 95.81 82 ARG A N 1
ATOM 628 C CA . ARG A 1 82 ? -7.171 1.579 -0.881 1.00 95.81 82 ARG A CA 1
ATOM 629 C C . ARG A 1 82 ? -7.255 2.741 -1.863 1.00 95.81 82 ARG A C 1
ATOM 631 O O . ARG A 1 82 ? -6.246 3.408 -2.080 1.00 95.81 82 ARG A O 1
ATOM 638 N N . GLY A 1 83 ? -8.451 3.014 -2.387 1.00 95.69 83 GLY A N 1
ATOM 639 C CA . GLY A 1 83 ? -8.711 4.161 -3.250 1.00 95.69 83 GLY A CA 1
ATOM 640 C C . GLY A 1 83 ? -8.328 5.477 -2.572 1.00 95.69 83 GLY A C 1
ATOM 641 O O . GLY A 1 83 ? -7.508 6.242 -3.084 1.00 95.69 83 GLY A O 1
ATOM 642 N N . PHE A 1 84 ? -8.858 5.700 -1.367 1.00 97.12 84 PHE A N 1
ATOM 643 C CA . PHE A 1 84 ? -8.533 6.873 -0.560 1.00 97.12 84 PHE A CA 1
ATOM 644 C C . PHE A 1 84 ? -7.058 6.911 -0.147 1.00 97.12 84 PHE A C 1
ATOM 646 O O . PHE A 1 84 ? -6.413 7.949 -0.274 1.00 97.12 84 PHE A O 1
ATOM 653 N N . ASN A 1 85 ? -6.512 5.791 0.330 1.00 96.56 85 ASN A N 1
ATOM 654 C CA . ASN A 1 85 ? -5.157 5.732 0.885 1.00 96.56 85 ASN A CA 1
ATOM 655 C C . ASN A 1 85 ? -4.098 6.054 -0.166 1.00 96.56 85 ASN A C 1
ATOM 657 O O . ASN A 1 85 ? -3.175 6.821 0.100 1.00 96.56 85 ASN A O 1
ATOM 661 N N . VAL A 1 86 ? -4.250 5.507 -1.372 1.00 93.44 86 VAL A N 1
ATOM 662 C CA . VAL A 1 86 ? -3.331 5.771 -2.481 1.00 93.44 86 VAL A CA 1
ATOM 663 C C . VAL A 1 86 ? -3.449 7.218 -2.957 1.00 93.44 86 VAL A C 1
ATOM 665 O O . VAL A 1 86 ? -2.427 7.879 -3.146 1.00 93.44 86 VAL A O 1
ATOM 668 N N . GLY A 1 87 ? -4.674 7.741 -3.074 1.00 93.38 87 GLY A N 1
ATOM 669 C CA . GLY A 1 87 ? -4.904 9.143 -3.429 1.00 93.38 87 GLY A CA 1
ATOM 670 C C . GLY A 1 87 ? -4.360 10.128 -2.389 1.00 93.38 87 GLY A C 1
ATOM 671 O O . GLY A 1 87 ? -3.835 11.176 -2.749 1.00 93.38 87 GLY A O 1
ATOM 672 N N . SER A 1 88 ? -4.427 9.792 -1.096 1.00 93.81 88 SER A N 1
ATOM 673 C CA . SER A 1 88 ? -3.877 10.647 -0.041 1.00 93.81 88 SER A CA 1
ATOM 674 C C . SER A 1 88 ? -2.354 10.570 0.067 1.00 93.81 88 SER A C 1
ATOM 676 O O . SER A 1 88 ? -1.754 11.526 0.560 1.00 93.81 88 SER A O 1
ATOM 678 N N . PHE A 1 89 ? -1.736 9.453 -0.321 1.00 89.50 89 PHE A N 1
ATOM 679 C CA . PHE A 1 89 ? -0.289 9.260 -0.220 1.00 89.50 89 PHE A CA 1
ATOM 680 C C . PHE A 1 89 ? 0.478 10.101 -1.243 1.00 89.50 89 PHE A C 1
ATOM 682 O O . PHE A 1 89 ? 1.481 10.726 -0.902 1.00 89.50 89 PHE A O 1
ATOM 689 N N . SER A 1 90 ? 0.011 10.147 -2.493 1.00 85.06 90 SER A N 1
ATOM 690 C CA . SER A 1 90 ? 0.733 10.819 -3.572 1.00 85.06 90 SER A CA 1
ATOM 691 C C . SER A 1 90 ? -0.047 11.984 -4.165 1.00 85.06 90 SER A C 1
ATOM 693 O O . SER A 1 90 ? -1.129 11.824 -4.719 1.00 85.06 90 SER A O 1
ATOM 695 N N . ARG A 1 91 ? 0.580 13.166 -4.157 1.00 81.00 91 ARG A N 1
ATOM 696 C CA . ARG A 1 91 ? 0.041 14.377 -4.797 1.00 81.00 91 ARG A CA 1
ATOM 697 C C . ARG A 1 91 ? 0.052 14.327 -6.325 1.00 81.00 91 ARG A C 1
ATOM 699 O O . ARG A 1 91 ? -0.534 15.205 -6.946 1.00 81.00 91 ARG A O 1
ATOM 706 N N . SER A 1 92 ? 0.754 13.366 -6.927 1.00 86.50 92 SER A N 1
ATOM 707 C CA . SER A 1 92 ? 0.790 13.212 -8.385 1.00 86.50 92 SER A CA 1
ATOM 708 C C . SER A 1 92 ? -0.373 12.390 -8.930 1.00 86.50 92 SER A C 1
ATOM 710 O O . SER A 1 92 ? -0.516 12.303 -10.145 1.00 86.50 92 SER A O 1
ATOM 712 N N . VAL A 1 93 ? -1.177 11.767 -8.064 1.00 90.50 93 VAL A N 1
ATOM 713 C CA . VAL A 1 93 ? -2.311 10.938 -8.472 1.00 90.50 93 VAL A CA 1
ATOM 714 C C . VAL A 1 93 ? -3.449 11.832 -8.958 1.00 90.50 93 VAL A C 1
ATOM 716 O O . VAL A 1 93 ? -3.966 12.665 -8.219 1.00 90.50 93 VAL A O 1
ATOM 719 N N . GLU A 1 94 ? -3.832 11.643 -10.215 1.00 91.88 94 GLU A N 1
ATOM 720 C CA . GLU A 1 94 ? -4.919 12.354 -10.893 1.00 91.88 94 GLU A CA 1
ATOM 721 C C . GLU A 1 94 ? -6.250 11.615 -10.704 1.00 91.88 94 GLU A C 1
ATOM 723 O O . GLU A 1 94 ? -7.293 12.239 -10.513 1.00 91.88 94 GLU A O 1
ATOM 728 N N . SER A 1 95 ? -6.213 10.279 -10.713 1.00 92.94 95 SER A N 1
ATOM 729 C CA . SER A 1 95 ? -7.377 9.434 -10.449 1.00 92.94 95 SER A CA 1
ATOM 730 C C . SER A 1 95 ? -6.984 8.091 -9.841 1.00 92.94 95 SER A C 1
ATOM 732 O O . SER A 1 95 ? -5.918 7.550 -10.148 1.00 92.94 95 SER A O 1
ATOM 734 N N . VAL A 1 96 ? -7.885 7.525 -9.038 1.00 95.62 96 VAL A N 1
ATOM 735 C CA . VAL A 1 96 ? -7.780 6.169 -8.489 1.00 95.62 96 VAL A CA 1
ATOM 736 C C . VAL A 1 96 ? -9.076 5.420 -8.767 1.00 95.62 96 VAL A C 1
ATOM 738 O O . VAL A 1 96 ? -10.154 5.965 -8.544 1.00 95.62 96 VAL A O 1
ATOM 741 N N . ASP A 1 97 ? -8.953 4.181 -9.224 1.00 94.75 97 ASP A N 1
ATOM 742 C CA . ASP A 1 97 ? -10.047 3.231 -9.382 1.00 94.75 97 ASP A CA 1
ATOM 743 C C . ASP A 1 97 ? -9.787 2.014 -8.488 1.00 94.75 97 ASP A C 1
ATOM 745 O O . ASP A 1 97 ? -8.714 1.399 -8.533 1.00 94.75 97 ASP A O 1
ATOM 749 N N . TRP A 1 98 ? -10.747 1.725 -7.614 1.00 96.00 98 TRP A N 1
ATOM 750 C CA . TRP A 1 98 ? -10.690 0.639 -6.644 1.00 96.00 98 TRP A CA 1
ATOM 751 C C . TRP A 1 98 ? -12.101 0.270 -6.181 1.00 96.00 98 TRP A C 1
ATOM 753 O O . TRP A 1 98 ? -12.901 1.149 -5.858 1.00 96.00 98 TRP A O 1
ATOM 763 N N . ASP A 1 99 ? -12.373 -1.031 -6.085 1.00 93.38 99 ASP A N 1
ATOM 764 C CA . ASP A 1 99 ? -13.633 -1.584 -5.591 1.00 93.38 99 ASP A CA 1
ATOM 765 C C . ASP A 1 99 ? -13.360 -2.470 -4.360 1.00 93.38 99 ASP A C 1
ATOM 767 O O . ASP A 1 99 ? -12.580 -3.419 -4.461 1.00 93.38 99 ASP A O 1
ATOM 771 N N . PRO A 1 100 ? -13.994 -2.237 -3.194 1.00 93.25 100 PRO A N 1
ATOM 772 C CA . PRO A 1 100 ? -13.871 -3.139 -2.045 1.00 93.25 100 PRO A CA 1
ATOM 773 C C . PRO A 1 100 ? -14.359 -4.573 -2.319 1.00 93.25 100 PRO A C 1
ATOM 775 O O . PRO A 1 100 ? -13.992 -5.487 -1.580 1.00 93.25 100 PRO A O 1
ATOM 778 N N . ALA A 1 101 ? -15.175 -4.800 -3.356 1.00 91.88 101 ALA A N 1
ATOM 779 C CA . ALA A 1 101 ? -15.551 -6.139 -3.812 1.00 91.88 101 ALA A CA 1
ATOM 780 C C . ALA A 1 101 ? -14.419 -6.861 -4.569 1.00 91.88 101 ALA A C 1
ATOM 782 O O . ALA A 1 101 ? -14.399 -8.093 -4.573 1.00 91.88 101 ALA A O 1
ATOM 783 N N . ASP A 1 102 ? -13.470 -6.118 -5.150 1.00 91.38 102 ASP A N 1
ATOM 784 C CA . ASP A 1 102 ? -12.219 -6.623 -5.728 1.00 91.38 102 ASP A CA 1
ATOM 785 C C . ASP A 1 102 ? -11.003 -5.946 -5.063 1.00 91.38 102 ASP A C 1
ATOM 787 O O . ASP A 1 102 ? -10.299 -5.118 -5.651 1.00 91.38 102 ASP A O 1
ATOM 791 N N . PRO A 1 103 ? -10.707 -6.300 -3.801 1.00 91.38 103 PRO A N 1
ATOM 792 C CA . PRO A 1 103 ? -9.703 -5.609 -2.997 1.00 91.38 103 PRO A CA 1
ATOM 793 C C . PRO A 1 103 ? -8.265 -5.849 -3.474 1.00 91.38 103 PRO A C 1
ATOM 795 O O . PRO A 1 103 ? -7.316 -5.330 -2.881 1.00 91.38 103 PRO A O 1
ATOM 798 N N . SER A 1 104 ? -8.077 -6.686 -4.495 1.00 91.38 104 SER A N 1
ATOM 799 C CA . SER A 1 104 ? -6.765 -7.081 -4.995 1.00 91.38 104 SER A CA 1
ATOM 800 C C . SER A 1 104 ? -6.259 -6.202 -6.120 1.00 91.38 104 SER A C 1
ATOM 802 O O . SER A 1 104 ? -5.082 -6.324 -6.438 1.00 91.38 104 SER A O 1
ATOM 804 N N . VAL A 1 105 ? -7.080 -5.321 -6.692 1.00 91.81 105 VAL A N 1
ATOM 805 C CA . VAL A 1 105 ? -6.683 -4.478 -7.822 1.00 91.81 105 VAL A CA 1
ATOM 806 C C . VAL A 1 105 ? -6.927 -3.013 -7.495 1.00 91.81 105 VAL A C 1
ATOM 808 O O . VAL A 1 105 ? -8.046 -2.620 -7.196 1.00 91.81 105 VAL A O 1
ATOM 811 N N . VAL A 1 106 ? -5.878 -2.198 -7.578 1.00 94.62 106 VAL A N 1
ATOM 812 C CA . VAL A 1 106 ? -5.975 -0.733 -7.530 1.00 94.62 106 VAL A CA 1
ATOM 813 C C . VAL A 1 106 ? -5.356 -0.188 -8.807 1.00 94.62 106 VAL A C 1
ATOM 815 O O . VAL A 1 106 ? -4.180 -0.431 -9.074 1.00 94.62 106 VAL A O 1
ATOM 818 N N . SER A 1 107 ? -6.125 0.565 -9.585 1.00 93.75 107 SER A N 1
ATOM 819 C CA . SER A 1 107 ? -5.630 1.291 -10.755 1.00 93.75 107 SER A CA 1
ATOM 820 C C . SER A 1 107 ? -5.433 2.761 -10.400 1.00 93.75 107 SER A C 1
ATOM 822 O O . SER A 1 107 ? -6.308 3.391 -9.813 1.00 93.75 107 SER A O 1
ATOM 824 N N . THR A 1 108 ? -4.297 3.336 -10.774 1.00 93.44 108 THR A N 1
ATOM 825 C CA . THR A 1 108 ? -4.023 4.765 -10.629 1.00 93.44 108 THR A CA 1
ATOM 826 C C . THR A 1 108 ? -3.616 5.375 -11.954 1.00 93.44 108 THR A C 1
ATOM 828 O O . THR A 1 108 ? -3.011 4.727 -12.807 1.00 93.44 108 THR A O 1
ATOM 831 N N . VAL A 1 109 ? -3.934 6.654 -12.110 1.00 91.38 109 VAL A N 1
ATOM 832 C CA . VAL A 1 109 ? -3.340 7.512 -13.129 1.00 91.38 109 VAL A CA 1
ATOM 833 C C . VAL A 1 109 ? -2.596 8.609 -12.393 1.00 91.38 109 VAL A C 1
ATOM 835 O O . VAL A 1 109 ? -3.169 9.266 -11.523 1.00 91.38 109 VAL A O 1
ATOM 838 N N . ALA A 1 110 ? -1.315 8.778 -12.702 1.00 88.44 110 ALA A N 1
ATOM 839 C CA . ALA A 1 110 ? -0.473 9.784 -12.078 1.00 88.44 110 ALA A CA 1
ATOM 840 C C . ALA A 1 110 ? 0.227 10.658 -13.121 1.00 88.44 110 ALA A C 1
ATOM 842 O O . ALA A 1 110 ? 0.762 10.159 -14.114 1.00 88.44 110 ALA A O 1
ATOM 843 N N . GLY A 1 111 ? 0.273 11.960 -12.855 1.00 83.69 111 GLY A N 1
ATOM 844 C CA . GLY A 1 111 ? 0.998 12.927 -13.666 1.00 83.69 111 GLY A CA 1
ATOM 845 C C . 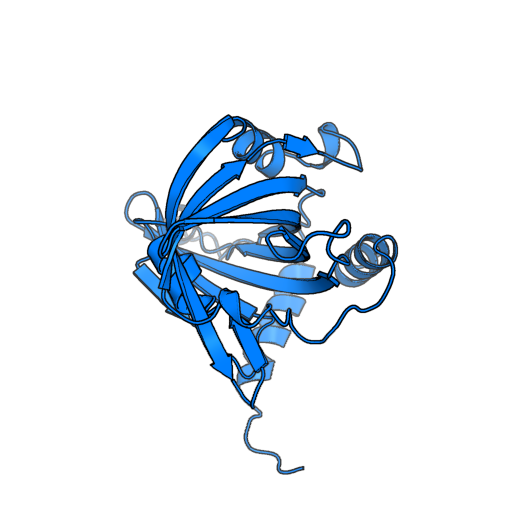GLY A 1 111 ? 2.510 12.793 -13.473 1.00 83.69 111 GLY A C 1
ATOM 846 O O . GLY A 1 111 ? 3.028 12.848 -12.355 1.00 83.69 111 GLY A O 1
ATOM 847 N N . ARG A 1 112 ? 3.250 12.652 -14.574 1.00 74.06 112 ARG A N 1
ATOM 848 C CA . ARG A 1 112 ? 4.713 12.568 -14.607 1.00 74.06 112 ARG A CA 1
ATOM 849 C C . ARG A 1 112 ? 5.263 13.402 -15.762 1.00 74.06 112 ARG A C 1
ATOM 851 O O . ARG A 1 112 ? 5.219 12.997 -16.916 1.00 74.06 112 ARG A O 1
ATOM 858 N N . GLY A 1 113 ? 5.808 14.578 -15.444 1.00 67.06 113 GLY A N 1
ATOM 859 C CA . GLY A 1 113 ? 6.526 15.408 -16.422 1.00 67.06 113 GLY A CA 1
ATOM 860 C C . GLY A 1 113 ? 5.671 15.906 -17.595 1.00 67.06 113 GLY A C 1
ATOM 861 O O . GLY A 1 113 ? 6.174 15.992 -18.709 1.00 67.06 113 GLY A O 1
ATOM 862 N N . GLY A 1 114 ? 4.392 16.215 -17.353 1.00 71.06 114 GLY A N 1
ATOM 863 C CA . GLY A 1 114 ? 3.463 16.708 -18.380 1.00 71.06 114 GLY A CA 1
ATOM 864 C C . GLY A 1 114 ? 2.680 15.620 -19.117 1.00 71.06 114 GLY A C 1
ATOM 865 O O . GLY A 1 114 ? 1.936 15.937 -20.040 1.00 71.06 114 GLY A O 1
ATOM 866 N N . ALA A 1 115 ? 2.819 14.358 -18.708 1.00 76.75 115 ALA A N 1
ATOM 867 C CA . ALA A 1 115 ? 2.020 13.254 -19.215 1.00 76.75 115 ALA A CA 1
ATOM 868 C C . ALA A 1 115 ? 1.431 12.407 -18.088 1.00 76.75 115 ALA A C 1
ATOM 870 O O . ALA A 1 115 ? 2.039 12.278 -17.027 1.00 76.75 115 ALA A O 1
ATOM 871 N N . SER A 1 116 ? 0.278 11.797 -18.343 1.00 83.44 116 SER A N 1
ATOM 872 C CA . SER A 1 116 ? -0.368 10.871 -17.417 1.00 83.44 116 SER A CA 1
ATOM 873 C C . SER A 1 116 ? 0.135 9.447 -17.656 1.00 83.44 116 SER A C 1
ATOM 875 O O . SER A 1 116 ? 0.218 8.985 -18.795 1.00 83.44 116 SER A O 1
ATOM 877 N N . MET A 1 117 ? 0.475 8.746 -16.579 1.00 84.06 117 MET A N 1
ATOM 878 C CA . MET A 1 117 ? 0.924 7.356 -16.593 1.00 84.06 117 MET A CA 1
ATOM 879 C C . MET A 1 117 ? -0.056 6.513 -15.786 1.00 84.06 117 MET A C 1
ATOM 881 O O . MET A 1 117 ? -0.341 6.842 -14.633 1.00 84.06 117 MET A O 1
ATOM 885 N N . ARG A 1 118 ? -0.561 5.431 -16.386 1.00 88.00 118 ARG A N 1
ATOM 886 C CA . ARG A 1 118 ? -1.395 4.458 -15.681 1.00 88.00 118 ARG A CA 1
ATOM 887 C C . ARG A 1 118 ? -0.517 3.396 -15.024 1.00 88.00 118 ARG A C 1
ATOM 889 O O . ARG A 1 118 ? 0.371 2.833 -15.670 1.00 88.00 118 ARG A O 1
ATOM 896 N N . THR A 1 119 ? -0.810 3.118 -13.760 1.00 88.75 119 THR A N 1
ATOM 897 C CA . THR A 1 119 ? -0.207 2.037 -12.984 1.00 88.75 119 THR A CA 1
ATOM 898 C C . THR A 1 119 ? -1.314 1.188 -12.368 1.00 88.75 119 THR A C 1
ATOM 900 O O . THR A 1 119 ? -2.250 1.716 -11.774 1.00 88.75 119 THR A O 1
ATOM 903 N N . GLU A 1 120 ? -1.212 -0.130 -12.473 1.00 90.94 120 GLU A N 1
ATOM 904 C CA . GLU A 1 120 ? -2.069 -1.074 -11.759 1.00 90.94 120 GLU A CA 1
ATOM 905 C C . GLU A 1 120 ? -1.248 -1.788 -10.685 1.00 90.94 120 GLU A C 1
ATOM 907 O O . GLU A 1 120 ? -0.186 -2.342 -10.962 1.00 90.94 120 GLU A O 1
ATOM 912 N N . MET A 1 121 ? -1.739 -1.791 -9.449 1.00 91.25 121 MET A N 1
ATOM 913 C CA . MET A 1 121 ? -1.215 -2.629 -8.378 1.00 91.25 121 MET A CA 1
ATOM 914 C C . MET A 1 121 ? -2.141 -3.824 -8.191 1.00 91.25 121 MET A C 1
ATOM 916 O O . MET A 1 121 ? -3.304 -3.650 -7.817 1.00 91.25 121 MET A O 1
ATOM 920 N N . ARG A 1 122 ? -1.622 -5.036 -8.408 1.00 89.88 122 ARG A N 1
ATOM 921 C CA . ARG A 1 122 ? -2.359 -6.281 -8.169 1.00 89.88 122 ARG A CA 1
ATOM 922 C C . ARG A 1 122 ? -1.751 -7.088 -7.036 1.00 89.88 122 ARG A C 1
ATOM 924 O O . ARG A 1 122 ? -0.672 -7.653 -7.189 1.00 89.88 122 ARG A O 1
ATOM 931 N N . VAL A 1 123 ? -2.458 -7.193 -5.919 1.00 90.00 123 VAL A N 1
ATOM 932 C CA . VAL A 1 123 ? -2.075 -8.046 -4.791 1.00 90.00 123 VAL A CA 1
ATOM 933 C C . VAL A 1 123 ? -2.359 -9.505 -5.142 1.00 90.00 123 VAL A C 1
ATOM 935 O O . VAL A 1 123 ? -3.480 -9.860 -5.495 1.00 90.00 123 VAL A O 1
ATOM 938 N N . THR A 1 124 ? -1.351 -10.366 -5.031 1.00 84.25 124 THR A N 1
ATOM 939 C CA . THR A 1 124 ? -1.471 -11.799 -5.343 1.00 84.25 124 THR A CA 1
ATOM 940 C C . THR A 1 124 ? -1.375 -12.683 -4.108 1.00 84.25 124 THR A C 1
ATOM 942 O O . THR A 1 124 ? -1.879 -13.805 -4.127 1.00 84.25 124 THR A O 1
ATOM 945 N N . LYS A 1 125 ? -0.763 -12.192 -3.021 1.00 84.94 125 LYS A N 1
ATOM 946 C CA . LYS A 1 125 ? -0.706 -12.888 -1.732 1.00 84.94 125 LYS A CA 1
ATOM 947 C C . LYS A 1 125 ? -0.730 -11.926 -0.561 1.00 84.94 125 LYS A C 1
ATOM 949 O O . LYS A 1 125 ? -0.212 -10.814 -0.639 1.00 84.94 125 LYS A O 1
ATOM 954 N N . ARG A 1 126 ? -1.283 -12.404 0.552 1.00 87.81 126 ARG A N 1
ATOM 955 C CA . ARG A 1 126 ? -1.387 -11.659 1.805 1.00 87.81 126 ARG A CA 1
ATOM 956 C C . ARG A 1 126 ? -1.007 -12.541 2.981 1.00 87.81 126 ARG A C 1
ATOM 958 O O . ARG A 1 126 ? -1.315 -13.728 3.000 1.00 87.81 126 ARG A O 1
ATOM 965 N N . ALA A 1 127 ? -0.393 -11.952 3.989 1.00 85.44 127 ALA A N 1
ATOM 966 C CA . ALA A 1 127 ? -0.209 -12.574 5.286 1.00 85.44 127 ALA A CA 1
ATOM 967 C C . ALA A 1 127 ? -0.534 -11.550 6.370 1.00 85.44 127 ALA A C 1
ATOM 969 O O . ALA A 1 127 ? -0.078 -10.411 6.314 1.00 85.44 127 ALA A O 1
ATOM 970 N N . VAL A 1 128 ? -1.318 -11.968 7.358 1.00 83.38 128 VAL A N 1
ATOM 971 C CA . VAL A 1 128 ? -1.610 -11.168 8.547 1.00 83.38 128 VAL A CA 1
ATOM 972 C C . VAL A 1 128 ? -0.905 -11.839 9.714 1.00 83.38 128 VAL A C 1
ATOM 974 O O . VAL A 1 128 ? -1.081 -13.034 9.949 1.00 83.38 128 VAL A O 1
ATOM 977 N N . GLY A 1 129 ? -0.045 -11.088 10.394 1.00 67.38 129 GLY A N 1
ATOM 978 C CA . GLY A 1 129 ? 0.677 -11.574 11.562 1.00 67.38 129 GLY A CA 1
ATOM 979 C C . GLY A 1 129 ? -0.162 -11.390 12.818 1.00 67.38 129 GLY A C 1
ATOM 980 O O . GLY A 1 129 ? -0.800 -10.351 12.988 1.00 67.38 129 GLY A O 1
ATOM 981 N N . ALA A 1 130 ? -0.134 -12.383 13.710 1.00 56.41 130 ALA A N 1
ATOM 982 C CA . ALA A 1 130 ? -0.711 -12.223 15.036 1.00 56.41 130 ALA A CA 1
ATOM 983 C C . ALA A 1 130 ? -0.038 -11.032 15.752 1.00 56.41 130 ALA A C 1
ATOM 985 O O . ALA A 1 130 ? 1.178 -10.849 15.610 1.00 56.41 130 ALA A O 1
ATOM 986 N N . PRO A 1 131 ? -0.799 -10.225 16.510 1.00 59.53 131 PRO A N 1
ATOM 987 C CA . PRO A 1 131 ? -0.219 -9.191 17.349 1.00 59.53 131 PRO A CA 1
ATOM 988 C C . PRO A 1 131 ? 0.792 -9.851 18.286 1.00 59.53 131 PRO A C 1
ATOM 990 O O . PRO A 1 131 ? 0.504 -10.910 18.842 1.00 59.53 131 PRO A O 1
ATOM 993 N N . GLU A 1 132 ? 1.973 -9.253 18.446 1.00 68.94 132 GLU A N 1
ATOM 994 C CA . GLU A 1 132 ? 3.082 -9.730 19.293 1.00 68.94 132 GLU A CA 1
ATOM 995 C C . GLU A 1 132 ? 2.702 -9.650 20.798 1.00 68.94 132 GLU A C 1
ATOM 997 O O . GLU A 1 132 ? 3.352 -8.976 21.589 1.00 68.94 132 GLU A O 1
ATOM 1002 N N . GLY A 1 133 ? 1.572 -10.252 21.190 1.00 69.88 133 GLY A N 1
ATOM 1003 C CA . GLY A 1 133 ? 0.927 -10.122 22.499 1.00 69.88 133 GLY A CA 1
ATOM 1004 C C . GLY A 1 133 ? 0.310 -8.746 22.781 1.00 69.88 133 GLY A C 1
ATOM 1005 O O . GLY A 1 133 ? -0.084 -8.483 23.913 1.00 69.88 133 GLY A O 1
ATOM 1006 N N . ARG A 1 134 ? 0.240 -7.855 21.784 1.00 81.94 134 ARG A N 1
ATOM 1007 C CA . ARG A 1 134 ? -0.074 -6.429 21.963 1.00 81.94 134 ARG A CA 1
ATOM 1008 C C . ARG A 1 134 ? -1.265 -5.972 21.129 1.00 81.94 134 ARG A C 1
ATOM 1010 O O . ARG A 1 134 ? -1.235 -6.074 19.910 1.00 81.94 134 ARG A O 1
ATOM 1017 N N . SER A 1 135 ? -2.286 -5.415 21.777 1.00 85.75 135 SER A N 1
ATOM 1018 C CA . SER A 1 135 ? -3.513 -4.937 21.119 1.00 85.75 135 SER A CA 1
ATOM 1019 C C . SER A 1 135 ? -3.330 -3.653 20.306 1.00 85.75 135 SER A C 1
ATOM 1021 O O . SER A 1 135 ? -4.165 -3.346 19.460 1.00 85.75 135 SER A O 1
ATOM 1023 N N . ASP A 1 136 ? -2.250 -2.911 20.558 1.00 88.31 136 ASP A N 1
ATOM 1024 C CA . ASP A 1 136 ? -1.893 -1.679 19.853 1.00 88.31 136 ASP A CA 1
ATOM 1025 C C . ASP A 1 136 ? -1.024 -1.921 18.610 1.00 88.31 136 ASP A C 1
ATOM 1027 O O . ASP A 1 136 ? -0.622 -0.958 17.963 1.00 88.31 136 ASP A O 1
ATOM 1031 N N . LEU A 1 137 ? -0.722 -3.182 18.276 1.00 91.56 137 LEU A N 1
ATOM 1032 C CA . LEU A 1 137 ? 0.094 -3.556 17.122 1.00 91.56 137 LEU A CA 1
ATOM 1033 C C . LEU A 1 137 ? -0.706 -4.369 16.105 1.00 91.56 137 LEU A C 1
ATOM 1035 O O . LEU A 1 137 ? -1.533 -5.207 16.462 1.00 91.56 137 LEU A O 1
ATOM 1039 N N . PHE A 1 138 ? -0.405 -4.167 14.826 1.00 92.00 138 PHE A N 1
ATOM 1040 C CA . PHE A 1 138 ? -0.957 -4.973 13.741 1.00 92.00 138 PHE A CA 1
ATOM 1041 C C . PHE A 1 138 ? 0.069 -5.149 12.626 1.00 92.00 138 PHE A C 1
ATOM 1043 O O . PHE A 1 138 ? 0.687 -4.182 12.192 1.00 92.00 138 PHE A O 1
ATOM 1050 N N . ASN A 1 139 ? 0.249 -6.380 12.152 1.00 91.75 139 ASN A N 1
ATOM 1051 C CA . ASN A 1 139 ? 1.251 -6.707 11.145 1.00 91.75 139 ASN A CA 1
ATOM 1052 C C . ASN A 1 139 ? 0.572 -7.249 9.892 1.00 91.75 139 ASN A C 1
ATOM 1054 O O . ASN A 1 139 ? -0.213 -8.197 9.959 1.00 91.75 139 ASN A O 1
ATOM 1058 N N . VAL A 1 140 ? 0.944 -6.705 8.741 1.00 92.75 140 VAL A N 1
ATOM 1059 C CA . VAL A 1 140 ? 0.463 -7.161 7.440 1.00 92.75 140 VAL A CA 1
ATOM 1060 C C . VAL A 1 140 ? 1.622 -7.282 6.465 1.00 92.75 140 VAL A C 1
ATOM 1062 O O . VAL A 1 140 ? 2.584 -6.518 6.501 1.00 92.75 140 VAL A O 1
ATOM 1065 N N . SER A 1 141 ? 1.532 -8.258 5.576 1.00 91.62 141 SER A N 1
ATOM 1066 C CA . SER A 1 141 ? 2.386 -8.369 4.411 1.00 91.62 141 SER A CA 1
ATOM 1067 C C . SER A 1 141 ? 1.526 -8.595 3.179 1.00 91.62 141 SER A C 1
ATOM 1069 O O . SER A 1 141 ? 0.700 -9.504 3.166 1.00 91.62 141 SER A O 1
ATOM 1071 N N . GLU A 1 142 ? 1.742 -7.797 2.142 1.00 91.75 142 GLU A N 1
ATOM 1072 C CA . GLU A 1 142 ? 1.105 -7.962 0.838 1.00 91.75 142 GLU A CA 1
ATOM 1073 C C . GLU A 1 142 ? 2.194 -8.119 -0.222 1.00 91.75 142 GLU A C 1
ATOM 1075 O O . GLU A 1 142 ? 3.135 -7.328 -0.292 1.00 91.75 142 GLU A O 1
ATOM 1080 N N . PHE A 1 143 ? 2.079 -9.162 -1.037 1.00 90.25 143 PHE A N 1
ATOM 1081 C CA . PHE A 1 143 ? 2.858 -9.313 -2.256 1.00 90.25 143 PHE A CA 1
ATOM 1082 C C . PHE A 1 143 ? 1.997 -8.868 -3.423 1.00 90.25 143 PHE A C 1
ATOM 1084 O O . PHE A 1 143 ? 0.891 -9.383 -3.611 1.00 90.25 143 PHE A O 1
ATOM 1091 N N . TYR A 1 144 ? 2.500 -7.920 -4.196 1.00 89.00 144 TYR A N 1
ATOM 1092 C CA . TYR A 1 144 ? 1.789 -7.329 -5.308 1.00 89.00 144 TYR A CA 1
ATOM 1093 C C . TYR A 1 144 ? 2.677 -7.164 -6.531 1.00 89.00 144 TYR A C 1
ATOM 1095 O O . TYR A 1 144 ? 3.902 -7.277 -6.490 1.00 89.00 144 TYR A O 1
ATOM 1103 N N . GLN A 1 145 ? 2.013 -6.917 -7.646 1.00 87.81 145 GLN A N 1
ATOM 1104 C CA . GLN A 1 145 ? 2.619 -6.608 -8.923 1.00 87.81 145 GLN A CA 1
ATOM 1105 C C . GLN A 1 145 ? 2.280 -5.172 -9.258 1.00 87.81 145 GLN A C 1
ATOM 1107 O O . GLN A 1 145 ? 1.104 -4.826 -9.321 1.00 87.81 145 GLN A O 1
ATOM 1112 N N . GLU A 1 146 ? 3.299 -4.354 -9.473 1.00 88.12 146 GLU A N 1
ATOM 1113 C CA . GLU A 1 146 ? 3.132 -3.033 -10.056 1.00 88.12 146 GLU A CA 1
ATOM 1114 C C . GLU A 1 146 ? 3.288 -3.154 -11.572 1.00 88.12 146 GLU A C 1
ATOM 1116 O O . GLU A 1 146 ? 4.374 -3.457 -12.073 1.00 88.12 146 GLU A O 1
ATOM 1121 N N . VAL A 1 147 ? 2.188 -2.968 -12.293 1.00 86.69 147 VAL A N 1
ATOM 1122 C CA . VAL A 1 147 ? 2.132 -2.979 -13.753 1.00 86.69 147 VAL A CA 1
ATOM 1123 C C . VAL A 1 147 ? 2.067 -1.537 -14.227 1.00 86.69 147 VAL A C 1
ATOM 1125 O O . VAL A 1 147 ? 1.099 -0.835 -13.955 1.00 86.69 147 VAL A O 1
ATOM 1128 N N . VAL A 1 148 ? 3.102 -1.092 -14.929 1.00 85.06 148 VAL A N 1
ATOM 1129 C CA . VAL A 1 148 ? 3.161 0.240 -15.532 1.00 85.06 148 VAL A CA 1
ATOM 1130 C C . VAL A 1 148 ? 2.970 0.097 -17.032 1.00 85.06 148 VAL A C 1
ATOM 1132 O O . VAL A 1 148 ? 3.721 -0.638 -17.687 1.00 85.06 148 VAL A O 1
ATOM 1135 N N . ASP A 1 149 ? 1.988 0.811 -17.576 1.00 79.19 149 ASP A N 1
ATOM 1136 C CA . ASP A 1 149 ? 1.704 0.779 -19.007 1.00 79.19 149 ASP A CA 1
ATOM 1137 C C . ASP A 1 149 ? 2.922 1.248 -19.816 1.00 79.19 149 ASP A C 1
ATOM 1139 O O . ASP A 1 149 ? 3.556 2.262 -19.519 1.00 79.19 149 ASP A O 1
ATOM 1143 N N . GLY A 1 150 ? 3.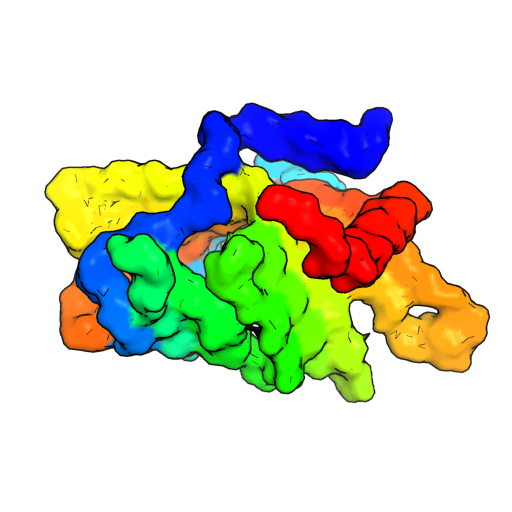234 0.524 -20.894 1.00 64.69 150 GLY A N 1
ATOM 1144 C CA . GLY A 1 150 ? 4.335 0.855 -21.804 1.00 64.69 150 GLY A CA 1
ATOM 1145 C C . GLY A 1 150 ? 4.047 2.041 -22.735 1.00 64.69 150 GLY A C 1
ATOM 1146 O O . GLY A 1 150 ? 4.845 2.329 -23.632 1.00 64.69 150 GLY A O 1
ATOM 1147 N N . ASN A 1 151 ? 2.918 2.731 -22.542 1.00 61.72 151 ASN A N 1
ATOM 1148 C CA . ASN A 1 151 ? 2.569 3.966 -23.237 1.00 61.72 151 ASN A CA 1
ATOM 1149 C C . ASN A 1 151 ? 3.460 5.107 -22.742 1.00 61.72 151 ASN A C 1
ATOM 1151 O O . ASN A 1 151 ? 3.051 5.949 -21.951 1.00 61.72 151 ASN A O 1
ATOM 1155 N N . ASN A 1 152 ? 4.700 5.137 -23.227 1.00 59.28 152 ASN A N 1
ATOM 1156 C CA . ASN A 1 152 ? 5.550 6.307 -23.109 1.00 59.28 152 ASN A CA 1
ATOM 1157 C C . ASN A 1 152 ? 5.079 7.345 -24.152 1.00 59.28 152 ASN A C 1
ATOM 1159 O O . ASN A 1 152 ? 5.264 7.117 -25.353 1.00 59.28 152 ASN A O 1
ATOM 1163 N N . PRO A 1 153 ? 4.502 8.485 -23.739 1.00 55.34 153 PRO A N 1
ATOM 1164 C CA . PRO A 1 153 ? 3.982 9.491 -24.666 1.00 55.34 153 PRO A CA 1
ATOM 1165 C C . PRO A 1 153 ? 5.069 10.051 -25.588 1.00 55.34 153 PRO A C 1
ATOM 1167 O O . PRO A 1 153 ? 4.796 10.378 -26.740 1.00 55.34 153 PRO A O 1
ATOM 1170 N N . SER A 1 154 ? 6.320 10.097 -25.119 1.00 52.69 154 SER A N 1
ATOM 1171 C CA . SER A 1 154 ? 7.474 10.516 -25.917 1.00 52.69 154 SER A CA 1
ATOM 1172 C C . SER A 1 154 ? 7.814 9.517 -27.029 1.00 52.69 154 SER A C 1
ATOM 1174 O O . SER A 1 154 ? 8.290 9.921 -28.085 1.00 52.69 154 SER A O 1
ATOM 1176 N N . ALA A 1 155 ? 7.557 8.223 -26.817 1.00 51.38 155 ALA A N 1
ATOM 1177 C CA . ALA A 1 155 ? 7.763 7.181 -27.823 1.00 51.38 155 ALA A CA 1
ATOM 1178 C C . ALA A 1 155 ? 6.618 7.160 -28.852 1.00 51.38 155 ALA A C 1
ATOM 1180 O O . ALA A 1 155 ? 6.872 7.067 -30.053 1.00 51.38 155 ALA A O 1
ATOM 1181 N N . LEU A 1 156 ? 5.374 7.354 -28.397 1.00 55.75 156 LEU A N 1
ATOM 1182 C CA . LEU A 1 156 ? 4.194 7.467 -29.264 1.00 55.75 156 LEU A CA 1
ATOM 1183 C C . LEU A 1 156 ? 4.275 8.688 -30.194 1.00 55.75 156 LEU A C 1
ATOM 1185 O O . LEU A 1 156 ? 3.937 8.588 -31.372 1.00 55.75 156 LEU A O 1
ATOM 1189 N N . ALA A 1 157 ? 4.791 9.820 -29.703 1.00 53.72 157 ALA A N 1
ATOM 1190 C CA . ALA A 1 157 ? 5.021 11.024 -30.508 1.00 53.72 157 ALA A CA 1
ATOM 1191 C C . ALA A 1 157 ? 6.056 10.824 -31.636 1.00 53.72 157 ALA A C 1
ATOM 1193 O O . ALA A 1 157 ? 6.045 11.562 -32.619 1.00 53.72 157 ALA A O 1
ATOM 1194 N N . LEU A 1 158 ? 6.928 9.817 -31.516 1.00 55.09 158 LEU A N 1
ATOM 1195 C CA . LEU A 1 158 ? 7.918 9.429 -32.526 1.00 55.09 158 LEU A CA 1
ATOM 1196 C C . LEU A 1 158 ? 7.434 8.279 -33.429 1.00 55.09 158 LEU A C 1
ATOM 1198 O O . LEU A 1 158 ? 8.225 7.713 -34.181 1.00 55.09 158 LEU A O 1
ATOM 1202 N N . GLY A 1 159 ? 6.150 7.911 -33.359 1.00 47.81 159 GLY A N 1
ATOM 1203 C CA . GLY A 1 159 ? 5.571 6.828 -34.158 1.00 47.81 159 GLY A CA 1
ATOM 1204 C C . GLY A 1 159 ? 5.986 5.422 -33.711 1.00 47.81 159 GLY A C 1
ATOM 1205 O O . GLY A 1 159 ? 5.688 4.451 -34.406 1.00 47.81 159 GLY A O 1
ATOM 1206 N N . ALA A 1 160 ? 6.654 5.284 -32.562 1.00 56.94 160 ALA A N 1
ATOM 1207 C CA . ALA A 1 160 ? 6.888 3.980 -31.960 1.00 56.94 160 ALA A CA 1
ATOM 1208 C C . ALA A 1 160 ? 5.585 3.494 -31.309 1.00 56.94 160 ALA A C 1
ATOM 1210 O O . ALA A 1 160 ? 4.932 4.240 -30.581 1.00 56.94 160 ALA A O 1
ATOM 1211 N N . GLY A 1 161 ? 5.197 2.242 -31.569 1.00 57.88 161 GLY A N 1
ATOM 1212 C CA . GLY A 1 161 ? 4.064 1.627 -30.877 1.00 57.88 161 GLY A CA 1
ATOM 1213 C C . GLY A 1 161 ? 4.288 1.579 -29.362 1.00 57.88 161 GLY A C 1
ATOM 1214 O O . GLY A 1 161 ? 5.427 1.642 -28.895 1.00 57.88 161 GLY A O 1
ATOM 1215 N N . ALA A 1 162 ? 3.204 1.439 -28.596 1.00 63.91 162 ALA A N 1
ATOM 1216 C CA . ALA A 1 162 ? 3.264 1.252 -27.146 1.00 63.91 162 ALA A CA 1
ATOM 1217 C C . ALA A 1 162 ? 4.292 0.169 -26.782 1.00 63.91 162 ALA A C 1
ATOM 1219 O O . ALA A 1 162 ? 4.253 -0.924 -27.349 1.00 63.91 162 ALA A O 1
ATOM 1220 N N . GLY A 1 163 ? 5.213 0.436 -25.855 1.00 65.25 163 GLY A N 1
ATOM 1221 C CA . GLY A 1 163 ? 6.120 -0.599 -25.356 1.00 65.25 163 GLY A CA 1
ATOM 1222 C C . GLY A 1 163 ? 5.348 -1.717 -24.639 1.00 65.25 163 GLY A C 1
ATOM 1223 O O . GLY A 1 163 ? 4.181 -1.528 -24.285 1.00 65.25 163 GLY A O 1
ATOM 1224 N N . PRO A 1 164 ? 5.952 -2.896 -24.414 1.00 69.38 164 PRO A N 1
ATOM 1225 C CA . PRO A 1 164 ? 5.362 -3.866 -23.500 1.00 69.38 164 PRO A CA 1
ATOM 1226 C C . PRO A 1 164 ? 5.235 -3.245 -22.095 1.00 69.38 164 PRO A C 1
ATOM 1228 O O . PRO A 1 164 ? 6.095 -2.445 -21.706 1.00 69.38 164 PRO A O 1
ATOM 1231 N N . PRO A 1 165 ? 4.185 -3.590 -21.333 1.00 74.06 165 PRO A N 1
ATOM 1232 C CA . PRO A 1 165 ? 4.034 -3.120 -19.963 1.00 74.06 165 PRO A CA 1
ATOM 1233 C C . PRO A 1 165 ? 5.187 -3.638 -19.098 1.00 74.06 165 PRO A C 1
ATOM 1235 O O . PRO A 1 165 ? 5.694 -4.748 -19.288 1.00 74.06 165 PRO A O 1
ATOM 1238 N N . LYS A 1 166 ? 5.611 -2.818 -18.137 1.00 80.94 166 LYS A N 1
ATOM 1239 C CA . LYS A 1 166 ? 6.636 -3.188 -17.162 1.00 80.94 166 LYS A CA 1
ATOM 1240 C C . LYS A 1 166 ? 5.952 -3.752 -15.925 1.00 80.94 166 LYS A C 1
ATOM 1242 O O . LYS A 1 166 ? 5.128 -3.065 -15.333 1.00 80.94 166 LYS A O 1
ATOM 1247 N N . VAL A 1 167 ? 6.337 -4.956 -15.504 1.00 84.62 167 VAL A N 1
ATOM 1248 C CA . VAL A 1 167 ? 5.813 -5.581 -14.282 1.00 84.62 167 VAL A CA 1
ATOM 1249 C C . VAL A 1 167 ? 6.918 -5.679 -13.234 1.00 84.62 167 VAL A C 1
ATOM 1251 O O . VAL A 1 167 ? 7.948 -6.310 -13.474 1.00 84.62 167 VAL A O 1
ATOM 1254 N N . THR A 1 168 ? 6.692 -5.079 -12.067 1.00 86.88 168 THR A N 1
ATOM 1255 C CA . THR A 1 168 ? 7.612 -5.115 -10.921 1.00 86.88 168 THR A CA 1
ATOM 1256 C C . THR A 1 168 ? 6.949 -5.875 -9.771 1.00 86.88 168 THR A C 1
ATOM 1258 O O . THR A 1 168 ? 5.992 -5.365 -9.187 1.00 86.88 168 THR A O 1
ATOM 1261 N N . PRO A 1 169 ? 7.399 -7.094 -9.429 1.00 89.25 169 PRO A N 1
ATOM 1262 C CA . PRO A 1 169 ? 6.905 -7.789 -8.249 1.00 89.25 169 PRO A CA 1
ATOM 1263 C C . PRO A 1 169 ? 7.531 -7.190 -6.985 1.00 89.25 169 PRO A C 1
ATOM 1265 O O . PRO A 1 169 ? 8.749 -7.000 -6.904 1.00 89.25 169 PRO A O 1
ATOM 1268 N N . VAL A 1 170 ? 6.700 -6.910 -5.987 1.00 91.00 170 VAL A N 1
ATOM 1269 C CA . VAL A 1 170 ? 7.109 -6.299 -4.721 1.00 91.00 170 VAL A CA 1
ATOM 1270 C C . VAL A 1 170 ? 6.365 -6.967 -3.575 1.00 91.00 170 VAL A C 1
ATOM 1272 O O . VAL A 1 170 ? 5.160 -7.202 -3.643 1.00 91.00 170 VAL A O 1
ATOM 1275 N N . ARG A 1 171 ? 7.067 -7.229 -2.477 1.00 92.69 171 ARG A N 1
ATOM 1276 C CA . ARG A 1 171 ? 6.441 -7.509 -1.188 1.00 92.69 171 ARG A CA 1
ATOM 1277 C C . ARG A 1 171 ? 6.564 -6.284 -0.304 1.00 92.69 171 ARG A C 1
ATOM 1279 O O . ARG A 1 171 ? 7.672 -5.825 -0.057 1.00 92.69 171 ARG A O 1
ATOM 1286 N N . CYS A 1 172 ? 5.453 -5.794 0.224 1.00 94.38 172 CYS A N 1
ATOM 1287 C CA . CYS A 1 172 ? 5.462 -4.823 1.308 1.00 94.38 172 CYS A CA 1
ATOM 1288 C C . CYS A 1 172 ? 5.112 -5.526 2.615 1.00 94.38 172 CYS A C 1
ATOM 1290 O O . CYS A 1 172 ? 4.141 -6.278 2.698 1.00 94.38 172 CYS A O 1
ATOM 1292 N N . ILE A 1 173 ? 5.921 -5.296 3.640 1.00 94.19 173 ILE A N 1
ATOM 1293 C CA . ILE A 1 173 ? 5.672 -5.731 5.010 1.00 94.19 173 ILE A CA 1
ATOM 1294 C C . ILE A 1 173 ? 5.484 -4.465 5.827 1.00 94.19 173 ILE A C 1
ATOM 1296 O O . ILE A 1 173 ? 6.385 -3.633 5.886 1.00 94.19 173 ILE A O 1
ATOM 1300 N N . THR A 1 174 ? 4.318 -4.323 6.448 1.00 95.19 174 THR A N 1
ATOM 1301 C CA . THR A 1 174 ? 3.973 -3.160 7.261 1.00 95.19 174 THR A CA 1
ATOM 1302 C C . THR A 1 174 ? 3.664 -3.592 8.684 1.00 95.19 174 THR A C 1
ATOM 1304 O O . THR A 1 174 ? 2.825 -4.466 8.919 1.00 95.19 174 THR A O 1
ATOM 1307 N N . LYS A 1 175 ? 4.336 -2.949 9.638 1.00 94.56 175 LYS A N 1
ATOM 1308 C CA . LYS A 1 175 ? 4.000 -3.008 11.058 1.00 94.56 175 LYS A CA 1
ATOM 1309 C C . LYS A 1 175 ? 3.316 -1.714 11.458 1.00 94.56 175 LYS A C 1
ATOM 1311 O O . LYS A 1 175 ? 3.903 -0.645 11.319 1.00 94.56 175 LYS A O 1
ATOM 1316 N N . TYR A 1 176 ? 2.102 -1.816 11.970 1.00 94.38 176 TYR A N 1
ATOM 1317 C CA . TYR A 1 176 ? 1.346 -0.690 12.488 1.00 94.38 176 TYR A CA 1
ATOM 1318 C C . TYR A 1 176 ? 1.420 -0.626 14.004 1.00 94.38 176 TYR A C 1
ATOM 1320 O O . TYR A 1 176 ? 1.428 -1.657 14.682 1.00 94.38 176 TYR A O 1
ATOM 1328 N N . ARG A 1 177 ? 1.395 0.600 14.519 1.00 93.44 177 ARG A N 1
ATOM 1329 C CA . ARG A 1 177 ? 1.221 0.903 15.933 1.00 93.44 177 ARG A CA 1
ATOM 1330 C C . ARG A 1 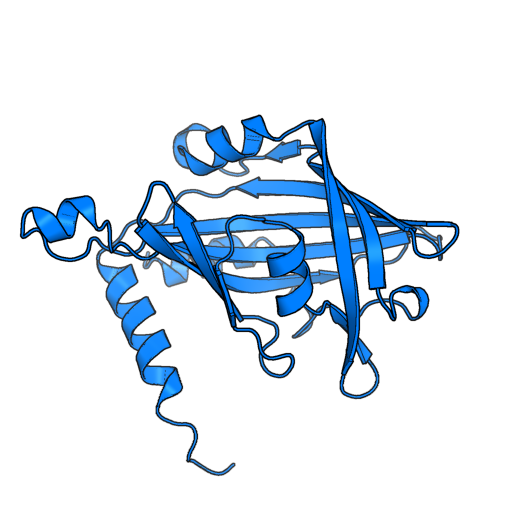177 ? 0.168 1.991 16.118 1.00 93.44 177 ARG A C 1
ATOM 1332 O O . ARG A 1 177 ? 0.282 3.066 15.527 1.00 93.44 177 ARG A O 1
ATOM 1339 N N . LEU A 1 178 ? -0.802 1.729 16.987 1.00 92.50 178 LEU A N 1
ATOM 1340 C CA . LEU A 1 178 ? -1.712 2.742 17.512 1.00 92.50 178 LEU A CA 1
ATOM 1341 C C . LEU A 1 178 ? -0.947 3.640 18.495 1.00 92.50 178 LEU A C 1
ATOM 1343 O O . LEU A 1 178 ? -0.309 3.144 19.426 1.00 92.50 178 LEU A O 1
ATOM 1347 N N . VAL A 1 179 ? -0.980 4.957 18.280 1.00 90.00 179 VAL A N 1
ATOM 1348 C CA . VAL A 1 179 ? -0.247 5.917 19.122 1.00 90.00 179 VAL A CA 1
ATOM 1349 C C . VAL A 1 179 ? -1.187 6.600 20.112 1.00 90.00 179 VAL A C 1
ATOM 1351 O O . VAL A 1 179 ? -1.170 6.275 21.297 1.00 90.00 179 VAL A O 1
ATOM 1354 N N . ALA A 1 180 ? -1.986 7.555 19.635 1.00 83.25 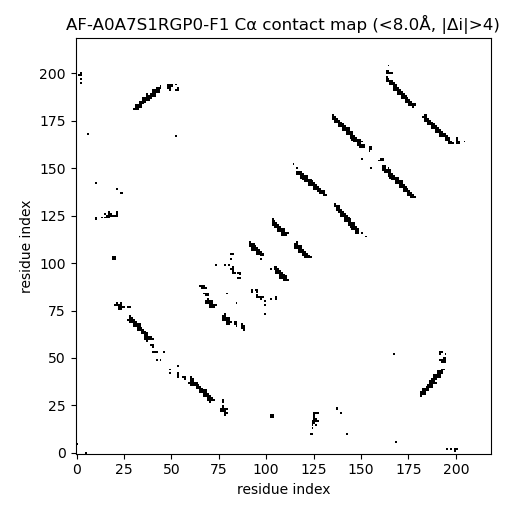180 ALA A N 1
ATOM 1355 C CA . ALA A 1 180 ? -2.948 8.333 20.412 1.00 83.25 180 ALA A CA 1
ATOM 1356 C C . ALA A 1 180 ? -3.894 9.080 19.459 1.00 83.25 180 ALA A C 1
ATOM 1358 O O . ALA A 1 180 ? -3.476 9.484 18.375 1.00 83.25 180 ALA A O 1
ATOM 1359 N N . GLY A 1 181 ? -5.147 9.311 19.864 1.00 77.44 181 GLY A N 1
ATOM 1360 C CA . GLY A 1 181 ? -6.125 9.992 19.002 1.00 77.44 181 GLY A CA 1
ATOM 1361 C C . GLY A 1 181 ? -6.284 9.289 17.641 1.00 77.44 181 GLY A C 1
ATOM 1362 O O . GLY A 1 181 ? -6.137 8.070 17.593 1.00 77.44 181 GLY A O 1
ATOM 1363 N N . PRO A 1 182 ? -6.544 10.016 16.537 1.00 88.44 182 PRO A N 1
ATOM 1364 C CA . PRO A 1 182 ? -6.609 9.446 15.193 1.00 88.44 182 PRO A CA 1
ATOM 1365 C C . PRO A 1 182 ? -5.208 9.293 14.569 1.00 88.44 182 PRO A C 1
ATOM 1367 O O . PRO A 1 182 ? -5.028 9.599 13.395 1.00 88.44 182 PRO A O 1
ATOM 1370 N N . GLN A 1 183 ? -4.188 8.861 15.327 1.00 95.88 183 GLN A N 1
ATOM 1371 C CA . GLN A 1 183 ? -2.818 8.704 14.814 1.00 95.88 183 GLN A CA 1
ATOM 1372 C C . GLN A 1 183 ? -2.330 7.255 14.826 1.00 95.88 183 GLN A C 1
ATOM 1374 O O . GLN A 1 183 ? -2.357 6.569 15.855 1.00 95.88 183 GLN A O 1
ATOM 1379 N N . ILE A 1 184 ? -1.800 6.828 13.679 1.00 96.38 184 ILE A N 1
ATOM 1380 C CA . ILE A 1 184 ? -1.102 5.551 13.510 1.00 96.38 184 ILE A CA 1
ATOM 1381 C C . ILE A 1 184 ? 0.319 5.773 13.008 1.00 96.38 184 ILE A C 1
ATOM 1383 O O . ILE A 1 184 ? 0.606 6.681 12.226 1.00 96.38 184 ILE A O 1
ATOM 1387 N N . GLN A 1 185 ? 1.210 4.890 13.434 1.00 96.69 185 GLN A N 1
ATOM 1388 C CA . GLN A 1 185 ? 2.548 4.759 12.874 1.00 96.69 185 GLN A CA 1
ATOM 1389 C C . GLN A 1 185 ? 2.630 3.486 12.046 1.00 96.69 185 GLN A C 1
ATOM 1391 O O . GLN A 1 185 ? 2.128 2.448 12.471 1.00 96.69 185 GLN A O 1
ATOM 1396 N N . ALA A 1 186 ? 3.276 3.570 10.889 1.00 96.38 186 ALA A N 1
ATOM 1397 C CA . ALA A 1 186 ? 3.564 2.446 10.017 1.00 96.38 186 ALA A CA 1
ATOM 1398 C C . ALA A 1 186 ? 5.077 2.354 9.792 1.00 96.38 186 ALA A C 1
ATOM 1400 O O . ALA A 1 186 ? 5.713 3.316 9.369 1.00 96.38 186 ALA A O 1
ATOM 1401 N N . LEU A 1 187 ? 5.653 1.188 10.061 1.00 96.38 187 LEU A N 1
ATOM 1402 C CA . LEU A 1 187 ? 7.023 0.860 9.694 1.00 96.38 187 LEU A CA 1
ATOM 1403 C C . LEU A 1 187 ? 6.978 -0.132 8.540 1.00 96.38 187 LEU A C 1
ATOM 1405 O O . LEU A 1 187 ? 6.432 -1.230 8.679 1.00 96.38 187 LEU A O 1
ATOM 1409 N N . GLN A 1 188 ? 7.530 0.266 7.403 1.00 96.50 188 GLN A N 1
ATOM 1410 C CA . GLN A 1 188 ? 7.466 -0.488 6.163 1.00 96.50 188 GLN A CA 1
ATOM 1411 C C . GLN A 1 188 ? 8.826 -1.069 5.807 1.00 96.50 188 GLN A C 1
ATOM 1413 O O . GLN A 1 188 ? 9.871 -0.448 6.006 1.00 96.50 188 GLN A O 1
ATOM 1418 N N . ARG A 1 189 ? 8.804 -2.264 5.232 1.00 95.38 189 ARG A N 1
ATOM 1419 C CA . ARG A 1 189 ? 9.939 -2.886 4.560 1.00 95.38 189 ARG A CA 1
ATOM 1420 C C . ARG A 1 189 ? 9.478 -3.403 3.210 1.00 95.38 189 ARG A C 1
ATOM 1422 O O . ARG A 1 189 ? 8.442 -4.064 3.132 1.00 95.38 189 ARG A O 1
ATOM 1429 N N . LEU A 1 190 ? 10.260 -3.133 2.173 1.00 95.12 190 LEU A N 1
ATOM 1430 C CA . LEU A 1 190 ? 10.002 -3.648 0.833 1.00 95.12 190 LEU A CA 1
ATOM 1431 C C . LEU A 1 190 ? 10.984 -4.767 0.493 1.00 95.12 190 LEU A C 1
ATOM 1433 O O . LEU A 1 190 ? 12.177 -4.639 0.745 1.00 95.12 190 LEU A O 1
ATOM 1437 N N . GLU A 1 191 ? 10.492 -5.832 -0.126 1.00 93.25 191 GLU A N 1
ATOM 1438 C CA . GLU A 1 191 ? 11.304 -6.808 -0.853 1.00 93.25 191 GLU A CA 1
ATOM 1439 C C . GLU A 1 191 ? 11.000 -6.612 -2.344 1.00 93.25 191 GLU A C 1
ATOM 1441 O O . GLU A 1 191 ? 9.861 -6.794 -2.776 1.00 93.25 191 GLU A O 1
ATOM 1446 N N . VAL A 1 192 ? 11.995 -6.183 -3.121 1.00 90.25 192 VAL A N 1
ATOM 1447 C CA . VAL A 1 192 ? 11.844 -5.877 -4.552 1.00 90.25 192 VAL A CA 1
ATOM 1448 C C . VAL A 1 192 ? 12.460 -6.998 -5.377 1.00 90.25 192 VAL A C 1
ATOM 1450 O O . VAL A 1 192 ? 13.616 -7.379 -5.170 1.00 90.25 192 VAL A O 1
ATOM 1453 N N . TYR A 1 193 ? 11.684 -7.512 -6.326 1.00 86.56 193 TYR A N 1
ATOM 1454 C CA . TYR A 1 193 ? 12.070 -8.615 -7.198 1.00 86.56 193 TYR A CA 1
ATOM 1455 C C . TYR A 1 193 ? 12.377 -8.108 -8.616 1.00 86.56 193 TYR A C 1
ATOM 1457 O O . TYR A 1 193 ? 12.037 -6.973 -8.958 1.00 86.56 193 TYR A O 1
ATOM 1465 N N . PRO A 1 194 ? 13.041 -8.922 -9.454 1.00 79.94 194 PRO A N 1
ATOM 1466 C CA . PRO A 1 194 ? 13.419 -8.536 -10.807 1.00 79.94 194 PRO A CA 1
ATOM 1467 C C . PRO A 1 194 ? 12.224 -8.112 -11.659 1.00 79.94 194 PRO A C 1
ATOM 1469 O O . PRO A 1 194 ? 11.163 -8.738 -11.619 1.00 79.94 194 PRO A O 1
ATOM 1472 N N . ASN A 1 195 ? 12.422 -7.066 -12.467 1.00 75.75 195 ASN A N 1
ATOM 1473 C CA . ASN A 1 195 ? 11.418 -6.644 -13.442 1.00 75.75 195 ASN A CA 1
ATOM 1474 C C . ASN A 1 195 ? 11.170 -7.764 -14.449 1.00 75.75 195 ASN A C 1
ATOM 1476 O O . ASN A 1 195 ? 12.109 -8.331 -15.010 1.00 75.75 195 ASN A O 1
ATOM 1480 N N . LEU A 1 196 ? 9.902 -8.005 -14.748 1.00 70.56 196 LEU A N 1
ATOM 1481 C CA . LEU A 1 196 ? 9.494 -8.920 -15.798 1.00 70.56 196 LEU A CA 1
ATOM 1482 C C . LEU A 1 196 ? 9.150 -8.069 -17.026 1.00 70.56 196 LEU A C 1
ATOM 1484 O O . LEU A 1 196 ? 8.147 -7.358 -17.045 1.00 70.56 196 LEU A O 1
ATOM 1488 N N . ILE A 1 197 ? 10.036 -8.093 -18.025 1.00 62.03 197 ILE A N 1
ATOM 1489 C CA . ILE A 1 197 ? 9.850 -7.439 -19.327 1.00 62.03 197 ILE A CA 1
ATOM 1490 C C . ILE A 1 197 ? 9.606 -8.558 -20.337 1.00 62.03 197 ILE A C 1
ATOM 1492 O O . ILE A 1 197 ? 10.511 -9.352 -20.585 1.00 62.03 197 ILE A O 1
ATOM 1496 N N . SER A 1 198 ? 8.412 -8.664 -20.923 1.00 51.31 198 SER A N 1
ATOM 1497 C CA . SER A 1 198 ? 8.217 -9.597 -22.042 1.00 51.31 198 SER A CA 1
ATOM 1498 C C . SER A 1 198 ? 7.088 -9.187 -22.984 1.00 51.31 198 SER A C 1
ATOM 1500 O O . SER A 1 198 ? 6.198 -8.421 -22.614 1.00 51.31 198 SER A O 1
ATOM 1502 N N . ALA A 1 199 ? 7.132 -9.743 -24.199 1.00 45.12 199 ALA A N 1
ATOM 1503 C CA . ALA A 1 199 ? 6.023 -9.743 -25.149 1.00 45.12 199 ALA A CA 1
ATOM 1504 C C . ALA A 1 199 ? 4.767 -10.442 -24.577 1.00 45.12 199 ALA A C 1
ATOM 1506 O O . ALA A 1 199 ? 3.662 -10.000 -24.870 1.00 45.12 199 ALA A O 1
ATOM 1507 N N . ASP A 1 200 ? 4.933 -11.413 -23.668 1.00 43.84 200 ASP A N 1
ATOM 1508 C CA . ASP A 1 200 ? 3.848 -12.128 -22.968 1.00 43.84 200 ASP A CA 1
ATOM 1509 C C . ASP A 1 200 ? 3.117 -11.254 -21.929 1.00 43.84 200 ASP A C 1
ATOM 1511 O O . ASP A 1 200 ? 2.033 -11.594 -21.453 1.00 43.84 200 ASP A O 1
ATOM 1515 N N . ALA A 1 201 ? 3.692 -10.106 -21.550 1.00 44.56 201 ALA A N 1
ATOM 1516 C CA . ALA A 1 201 ? 3.033 -9.156 -20.660 1.00 44.56 201 ALA A CA 1
ATOM 1517 C C . ALA A 1 201 ? 1.860 -8.437 -21.357 1.00 44.56 201 ALA A C 1
ATOM 1519 O O . ALA A 1 201 ? 0.934 -8.004 -20.674 1.00 44.56 201 ALA A O 1
ATOM 1520 N N . ARG A 1 202 ? 1.857 -8.360 -22.702 1.00 43.53 202 ARG A N 1
ATOM 1521 C CA . ARG A 1 202 ? 0.691 -7.897 -23.476 1.00 43.53 202 ARG A CA 1
ATOM 1522 C C . ARG A 1 202 ? -0.454 -8.901 -23.426 1.00 43.53 202 ARG A C 1
ATOM 1524 O O . ARG A 1 202 ? -1.546 -8.490 -23.074 1.00 43.53 202 ARG A O 1
ATOM 1531 N N . ASP A 1 203 ? -0.196 -10.193 -23.637 1.00 42.06 203 ASP A N 1
ATOM 1532 C CA . ASP A 1 203 ? -1.232 -11.238 -23.544 1.00 42.06 203 ASP A CA 1
ATOM 1533 C C . ASP A 1 203 ? -1.883 -11.281 -22.147 1.00 42.06 203 ASP A C 1
ATOM 1535 O O . ASP A 1 203 ? -3.078 -11.540 -22.004 1.00 42.06 203 ASP A O 1
ATOM 1539 N N . PHE A 1 204 ? -1.109 -10.974 -21.100 1.00 41.62 204 PHE A N 1
ATOM 1540 C CA . PHE A 1 204 ? -1.621 -10.826 -19.737 1.00 41.62 204 PHE A CA 1
ATOM 1541 C C . PHE A 1 204 ? -2.478 -9.562 -19.558 1.00 41.62 204 PHE A C 1
ATOM 1543 O O . PHE A 1 204 ? -3.563 -9.655 -18.990 1.00 41.62 204 PHE A O 1
ATOM 1550 N N . VAL A 1 205 ? -2.038 -8.399 -20.056 1.00 44.62 205 VAL A N 1
ATOM 1551 C CA . VAL A 1 205 ? -2.824 -7.148 -20.020 1.00 44.62 205 VAL A CA 1
ATOM 1552 C C . VAL A 1 205 ? -4.096 -7.247 -20.865 1.00 44.62 205 VAL A C 1
ATOM 1554 O O . VAL A 1 205 ? -5.156 -6.831 -20.407 1.00 44.62 205 VAL A O 1
ATOM 1557 N N . ASP A 1 206 ? -4.043 -7.878 -22.034 1.00 42.66 206 ASP A N 1
ATOM 1558 C CA . ASP A 1 206 ? -5.206 -8.094 -22.896 1.00 42.66 206 ASP A CA 1
ATOM 1559 C C . ASP A 1 206 ? -6.222 -9.045 -22.240 1.00 42.66 206 ASP A C 1
ATOM 1561 O O . ASP A 1 206 ? -7.425 -8.793 -22.297 1.00 42.66 206 ASP A O 1
ATOM 1565 N N . ALA A 1 207 ? -5.769 -10.077 -21.518 1.00 41.94 207 ALA A N 1
ATOM 1566 C CA . ALA A 1 207 ? -6.646 -10.937 -20.717 1.00 41.94 207 ALA A CA 1
ATOM 1567 C C . ALA A 1 207 ? -7.300 -10.197 -19.531 1.00 41.94 207 ALA A C 1
ATOM 1569 O O . ALA A 1 207 ? -8.449 -10.478 -19.184 1.00 41.94 207 ALA A O 1
ATOM 1570 N N . ILE A 1 208 ? -6.599 -9.231 -18.927 1.00 41.81 208 ILE A N 1
ATOM 1571 C CA . ILE A 1 208 ? -7.126 -8.372 -17.852 1.00 41.81 208 ILE A CA 1
ATOM 1572 C C . ILE A 1 208 ? -8.180 -7.403 -18.398 1.00 41.81 208 ILE A C 1
ATOM 1574 O O . ILE A 1 208 ? -9.248 -7.258 -17.807 1.00 41.81 208 ILE A O 1
ATOM 1578 N N . MET A 1 209 ? -7.913 -6.777 -19.545 1.00 41.81 209 MET A N 1
ATOM 1579 C CA . MET A 1 209 ? -8.823 -5.814 -20.174 1.00 41.81 209 MET A CA 1
ATOM 1580 C C . MET A 1 209 ? -10.051 -6.501 -20.792 1.00 41.81 209 MET A C 1
ATOM 1582 O O . MET A 1 209 ? -11.150 -5.951 -20.742 1.00 41.81 209 MET A O 1
ATOM 1586 N N . ALA A 1 210 ? -9.909 -7.731 -21.300 1.00 41.97 210 ALA A N 1
ATOM 1587 C CA . ALA A 1 210 ? -11.027 -8.548 -21.775 1.00 41.97 210 ALA A CA 1
ATOM 1588 C C . ALA A 1 210 ? -11.920 -9.073 -20.631 1.00 41.97 210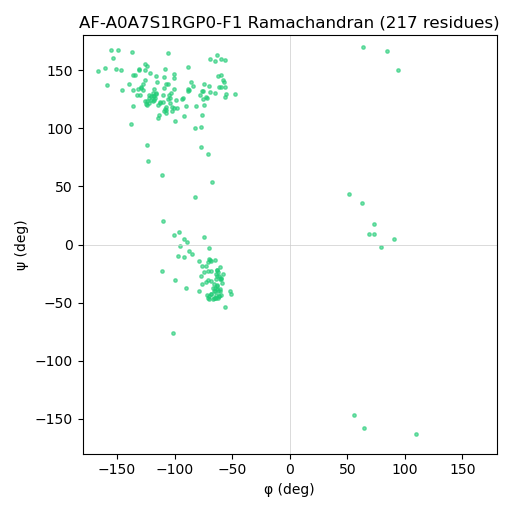 ALA A C 1
ATOM 1590 O O . ALA A 1 210 ? -13.130 -9.211 -20.809 1.00 41.97 210 ALA A O 1
ATOM 1591 N N . GLY A 1 211 ? -11.356 -9.314 -19.440 1.00 35.22 211 GLY A N 1
ATOM 1592 C CA . GLY A 1 211 ? -12.094 -9.760 -18.249 1.00 35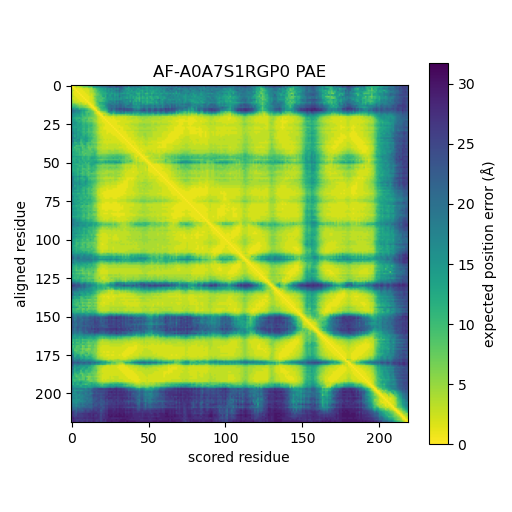.22 211 GLY A CA 1
ATOM 1593 C C . GLY A 1 211 ? -13.041 -8.714 -17.642 1.00 35.22 211 GLY A C 1
ATOM 1594 O O . GLY A 1 211 ? -13.901 -9.064 -16.838 1.00 35.22 211 GLY A O 1
ATOM 1595 N N . GLY A 1 212 ? -12.932 -7.442 -18.043 1.00 33.22 212 GLY A N 1
ATOM 1596 C CA . GLY A 1 212 ? -13.863 -6.378 -17.648 1.00 33.22 212 GLY A CA 1
ATOM 1597 C C . GLY A 1 212 ? -15.186 -6.368 -18.427 1.00 33.22 212 GLY A C 1
ATOM 1598 O O . GLY A 1 212 ? -16.131 -5.709 -17.995 1.00 33.22 212 GLY A O 1
ATOM 1599 N N . ALA A 1 213 ? -15.273 -7.091 -19.551 1.00 35.22 213 ALA A N 1
ATOM 1600 C CA . ALA A 1 213 ? -16.409 -7.031 -20.475 1.00 35.22 213 ALA A CA 1
ATOM 1601 C C . ALA A 1 213 ? -17.464 -8.142 -20.290 1.00 35.22 213 ALA A C 1
ATOM 1603 O O . ALA A 1 213 ? -18.537 -8.042 -20.878 1.00 35.22 213 ALA A O 1
ATOM 1604 N N . ASP A 1 214 ? -17.213 -9.172 -19.472 1.00 35.78 214 ASP A N 1
ATOM 1605 C CA . ASP A 1 214 ? -18.155 -10.290 -19.253 1.00 35.78 214 ASP A CA 1
ATOM 1606 C C . ASP A 1 214 ? -18.732 -10.239 -17.822 1.00 35.78 214 ASP A C 1
ATOM 1608 O O . ASP A 1 214 ? -18.530 -11.137 -17.008 1.00 35.78 214 ASP A O 1
ATOM 1612 N N . ARG A 1 215 ? -19.412 -9.131 -17.479 1.00 39.72 215 ARG A N 1
ATOM 1613 C CA . ARG A 1 215 ? -20.133 -8.962 -16.196 1.00 39.72 215 ARG A CA 1
ATOM 1614 C C . ARG A 1 215 ? -21.611 -9.387 -16.247 1.00 39.72 215 ARG A C 1
ATOM 1616 O O . ARG A 1 215 ? -22.294 -9.269 -15.237 1.00 39.72 215 ARG A O 1
ATOM 1623 N N . ASP A 1 216 ? -22.082 -9.939 -17.367 1.00 35.50 216 ASP A N 1
ATOM 1624 C CA . ASP A 1 216 ? -23.507 -10.244 -17.599 1.00 35.50 216 ASP A CA 1
ATOM 1625 C C . ASP A 1 216 ? -23.861 -11.742 -17.622 1.00 35.50 216 ASP A C 1
ATOM 1627 O O . ASP A 1 216 ? -24.923 -12.131 -18.112 1.00 35.50 216 ASP A O 1
ATOM 1631 N N . LYS A 1 217 ? -23.027 -12.617 -17.048 1.00 28.81 217 LYS A N 1
ATOM 1632 C CA . LYS A 1 217 ? -23.436 -14.013 -16.827 1.00 28.81 217 LYS A CA 1
ATOM 1633 C C . LYS A 1 217 ? -23.860 -14.240 -15.377 1.00 28.81 217 LYS A C 1
ATOM 1635 O O . LYS A 1 217 ? -23.029 -14.095 -14.481 1.00 28.81 217 LYS A O 1
ATOM 1640 N N . PRO A 1 218 ? -25.132 -14.604 -15.136 1.00 30.81 218 PRO A N 1
ATOM 1641 C CA . PRO A 1 218 ? -25.601 -14.922 -13.800 1.00 30.81 218 PRO A CA 1
ATOM 1642 C C . PRO A 1 218 ? -24.976 -16.241 -13.334 1.00 30.81 218 PRO A C 1
ATOM 1644 O O . PRO A 1 218 ? -24.910 -17.209 -14.098 1.00 30.81 218 PRO A O 1
ATOM 1647 N N . VAL A 1 219 ? -24.530 -16.253 -12.077 1.00 38.06 219 VAL A N 1
ATOM 1648 C CA . VAL A 1 219 ? -24.327 -17.475 -11.285 1.00 38.06 219 VAL A CA 1
ATOM 1649 C C . VAL A 1 219 ? -25.635 -17.799 -10.582 1.00 38.06 219 VAL A C 1
ATOM 1651 O O . VAL A 1 219 ? -26.228 -16.853 -10.015 1.00 38.06 219 VAL A O 1
#

Secondary structure (DSSP, 8-state):
--HHHHHHHHHHTSSS---SSPPBPGGG-EEEEEEEEEEEEE-TT-HHHHHHHHHHHHTTTT-EEEEEEEEEEETTEEEE-HHHHHHHH-TTEEEEEEETTEEEEEEEEEEETTEEEEEEEEEEEEEEEPPSS-TTEEEEEEEEEEEE----HHHHTTTPPPPPPEEEEEEEEEEEEEEETTEEEEEEEEEE---B--THHHHHHHHHHHTTS------

Solvent-accessible surface area (backbone atoms only — not comparable to full-atom values): 11940 Å² total; per-residue (Å²): 126,55,71,67,51,52,49,50,54,60,50,62,76,43,82,71,72,44,62,90,62,71,74,52,62,78,87,56,62,42,69,27,50,30,41,38,31,33,72,43,70,44,39,91,82,35,70,90,50,18,44,68,63,44,59,58,55,50,74,45,47,74,42,74,46,77,32,51,39,39,23,40,82,55,97,92,37,33,34,71,35,58,41,58,28,55,53,46,64,36,90,45,50,77,46,64,48,59,44,88,92,48,69,37,48,39,40,35,31,28,59,56,96,92,40,74,44,50,37,37,40,37,52,75,36,33,46,75,49,78,46,89,89,36,94,52,39,46,36,42,32,42,32,30,33,41,37,34,59,25,63,46,67,76,44,48,76,70,72,41,73,70,47,59,33,44,34,37,41,36,33,44,37,38,41,35,35,62,75,58,88,59,31,34,38,36,46,29,35,38,37,30,41,49,61,50,77,40,79,67,42,43,61,49,51,51,52,57,62,56,63,71,73,70,82,84,72,88,129

Sequence (219 aa):
ASVRETIADLASAIPGYGPSDVFYPEWFLGTWEATSELSAVETPQGDSLAGEAAVNARKSVGMIERYLQRYIEYRGRIVADRGFNVGSFSRSVESVDWDPADPSVVSTVAGRGGASMRTEMRVTKRAVGAPEGRSDLFNVSEFYQEVVDGNNPSALALGAGAGPPKVTPVRCITKYRLVAGPQIQALQRLEVYPNLISADARDFVDAIMAGGADRDKPV

Foldseek 3Di:
DDPVVVVVVVVVVPPDQADLADFDDPVQAAKFWEKEAAQEEAAPPDPVFLPPVSVVVRVRHGPIFTWMWHWHDDPNTIHTPCQRRVCGRDPQWPHWDDDPVNNQWIWTWGDDPNDIKIKIKGWRGKDWDDDPPDPQKTKIKTKIKIWTWQPPVVCVVVVHPRAQIKIKIKMKIWMWGDDDDRYIYIYIYMHTYGIDGDPVSVVVVVVVVVVVPPPPDDD

Radius of gyration: 18.09 Å; Cα contacts (8 Å, |Δi|>4): 444; chains: 1; bounding box: 48×37×57 Å

Organism: Alexandrium catenella (NCBI:txid2925)